Protein AF-A0A9E2UNF4-F1 (afdb_monomer)

Structure (mmCIF, N/CA/C/O backbone):
data_AF-A0A9E2UNF4-F1
#
_entry.id   AF-A0A9E2UNF4-F1
#
loop_
_atom_site.group_PDB
_atom_site.id
_atom_site.type_symbol
_atom_site.label_atom_id
_atom_site.label_alt_id
_atom_site.label_comp_id
_atom_site.label_asym_id
_atom_site.label_entity_id
_atom_site.label_seq_id
_atom_site.pdbx_PDB_ins_code
_atom_site.Cartn_x
_atom_site.Cartn_y
_atom_site.Cartn_z
_atom_site.occupancy
_atom_site.B_iso_or_equiv
_atom_site.auth_seq_id
_atom_site.auth_comp_id
_atom_site.auth_asym_id
_atom_site.auth_atom_id
_atom_site.pdbx_PDB_model_num
ATOM 1 N N . MET A 1 1 ? -47.864 -63.078 68.682 1.00 47.19 1 MET A N 1
ATOM 2 C CA . MET A 1 1 ? -47.536 -62.662 67.298 1.00 47.19 1 MET A CA 1
ATOM 3 C C . MET A 1 1 ? -48.864 -62.247 66.682 1.00 47.19 1 MET A C 1
ATOM 5 O O . MET A 1 1 ? -49.752 -63.077 66.631 1.00 47.19 1 MET A O 1
ATOM 9 N N . ILE A 1 2 ? -49.159 -60.970 66.465 1.00 37.84 2 ILE A N 1
ATOM 10 C CA . ILE A 1 2 ? -48.679 -60.148 65.348 1.00 37.84 2 ILE A CA 1
ATOM 11 C C . ILE A 1 2 ? -48.743 -58.672 65.785 1.00 37.84 2 ILE A C 1
ATOM 13 O O . ILE A 1 2 ? -49.781 -58.205 66.246 1.00 37.84 2 ILE A O 1
ATOM 17 N N . PHE A 1 3 ? -47.633 -57.944 65.640 1.00 46.62 3 PHE A N 1
ATOM 18 C CA . PHE A 1 3 ? -47.609 -56.483 65.706 1.00 46.62 3 PHE A CA 1
ATOM 19 C C . PHE A 1 3 ? -48.184 -55.939 64.396 1.00 46.62 3 PHE A C 1
ATOM 21 O O . PHE A 1 3 ? -47.561 -56.100 63.348 1.00 46.62 3 PHE A O 1
ATOM 28 N N . ASN A 1 4 ? -49.351 -55.295 64.439 1.00 50.28 4 ASN A N 1
ATOM 29 C CA . ASN A 1 4 ? -49.833 -54.521 63.300 1.00 50.28 4 ASN A CA 1
ATOM 30 C C . ASN A 1 4 ? -49.256 -53.102 63.403 1.00 50.28 4 ASN A C 1
ATOM 32 O O . ASN A 1 4 ? -49.635 -52.317 64.272 1.00 50.28 4 ASN A O 1
ATOM 36 N N . LYS A 1 5 ? -48.262 -52.814 62.562 1.00 55.56 5 LYS A N 1
ATOM 37 C CA . LYS A 1 5 ? -47.546 -51.539 62.493 1.00 55.56 5 LYS A CA 1
ATOM 38 C C . LYS A 1 5 ? -48.496 -50.490 61.904 1.00 55.56 5 LYS A C 1
ATOM 40 O O . LYS A 1 5 ? -48.809 -50.543 60.718 1.00 55.56 5 LYS A O 1
ATOM 45 N N . SER A 1 6 ? -48.987 -49.556 62.722 1.00 53.09 6 SER A N 1
ATOM 46 C CA . SER A 1 6 ? -49.831 -48.458 62.243 1.00 53.09 6 SER A CA 1
ATOM 47 C C . SER A 1 6 ? -49.037 -47.576 61.279 1.00 53.09 6 SER A C 1
ATOM 49 O O . SER A 1 6 ? -47.985 -47.047 61.641 1.00 53.09 6 SER A O 1
ATOM 51 N N . ASN A 1 7 ? -49.553 -47.414 60.063 1.00 57.78 7 ASN A N 1
ATOM 52 C CA . ASN A 1 7 ? -49.042 -46.495 59.053 1.00 57.78 7 ASN A CA 1
ATOM 53 C C . ASN A 1 7 ? -48.929 -45.074 59.623 1.00 57.78 7 ASN A C 1
ATOM 55 O O . ASN A 1 7 ? -49.941 -44.393 59.803 1.00 57.78 7 ASN A O 1
ATOM 59 N N . ALA A 1 8 ? -47.704 -44.612 59.872 1.00 59.00 8 ALA A N 1
ATOM 60 C CA . ALA A 1 8 ? -47.434 -43.195 60.055 1.00 59.00 8 ALA A CA 1
ATOM 61 C C . ALA A 1 8 ? -47.724 -42.504 58.716 1.00 59.00 8 ALA A C 1
ATOM 63 O O . ALA A 1 8 ? -46.952 -42.621 57.767 1.00 59.00 8 ALA A O 1
ATOM 64 N N . ARG A 1 9 ? -48.874 -41.832 58.607 1.00 60.09 9 ARG A N 1
ATOM 65 C CA . ARG A 1 9 ? -49.127 -40.902 57.505 1.00 60.09 9 ARG A CA 1
ATOM 66 C C . ARG A 1 9 ? -48.133 -39.753 57.658 1.00 60.09 9 ARG A C 1
ATOM 68 O O . ARG A 1 9 ? -48.348 -38.866 58.477 1.00 60.09 9 ARG A O 1
ATOM 75 N N . SER A 1 10 ? -47.041 -39.788 56.900 1.00 64.81 10 SER A N 1
ATOM 76 C CA . SER A 1 10 ? -46.089 -38.683 56.791 1.00 64.81 10 SER A CA 1
ATOM 77 C C . SER A 1 10 ? -46.717 -37.569 55.949 1.00 64.81 10 SER A C 1
ATOM 79 O O . SER A 1 10 ? -46.473 -37.458 54.749 1.00 64.81 10 SER A O 1
ATOM 81 N N . GLY A 1 11 ? -47.622 -36.805 56.557 1.00 69.69 11 GLY A N 1
ATOM 82 C CA . GLY A 1 11 ? -48.087 -35.539 56.002 1.00 69.69 11 GLY A CA 1
ATOM 83 C C . GLY A 1 11 ? -47.073 -34.444 56.315 1.00 69.69 11 GLY A C 1
ATOM 84 O O . GLY A 1 11 ? -46.541 -34.406 57.423 1.00 69.69 11 GLY A O 1
ATOM 85 N N . PHE A 1 12 ? -46.813 -33.563 55.350 1.00 72.44 12 PHE A N 1
ATOM 86 C CA . PHE A 1 12 ? -45.985 -32.381 55.573 1.00 72.44 12 PHE A CA 1
ATOM 87 C C . PHE A 1 12 ? -46.604 -31.496 56.655 1.00 72.44 12 PHE A C 1
ATOM 89 O O . PHE A 1 12 ? -47.805 -31.208 56.630 1.00 72.44 12 PHE A O 1
ATOM 96 N N . THR A 1 13 ? -45.785 -31.047 57.604 1.00 88.69 13 THR A N 1
ATOM 97 C CA . THR A 1 13 ? -46.236 -30.063 58.592 1.00 88.69 13 THR A CA 1
ATOM 98 C C . THR A 1 13 ? -46.337 -28.684 57.938 1.00 88.69 13 THR A C 1
ATOM 100 O O . THR A 1 13 ? -45.584 -28.361 57.020 1.00 88.69 13 THR A O 1
ATOM 103 N N . LEU A 1 14 ? -47.253 -27.836 58.420 1.00 86.19 14 LEU A N 1
ATOM 104 C CA . LEU A 1 14 ? -47.402 -26.460 57.924 1.00 86.19 14 LEU A CA 1
ATOM 105 C C . LEU A 1 14 ? -46.063 -25.696 57.961 1.00 86.19 14 LEU A C 1
ATOM 107 O O . LEU A 1 14 ? -45.733 -24.959 57.036 1.00 86.19 14 LEU A O 1
ATOM 111 N N . VAL A 1 15 ? -45.272 -25.919 59.013 1.00 88.38 15 VAL A N 1
ATOM 112 C CA . VAL A 1 15 ? -43.953 -25.302 59.198 1.00 88.38 15 VAL A CA 1
ATOM 113 C C . VAL A 1 15 ? -42.969 -25.751 58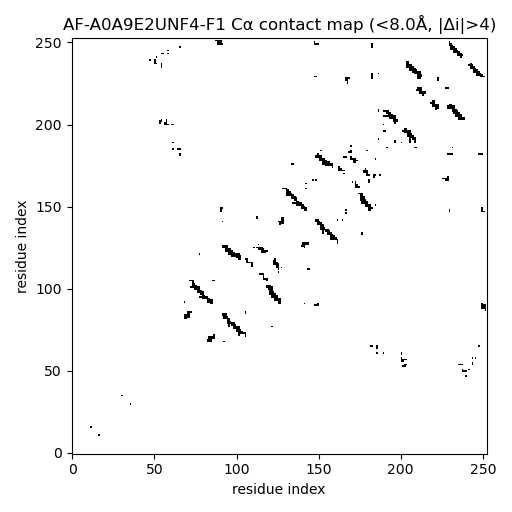.118 1.00 88.38 15 VAL A C 1
ATOM 115 O O . VAL A 1 15 ? -42.236 -24.928 57.583 1.00 88.38 15 VAL A O 1
ATOM 118 N N . GLU A 1 16 ? -42.976 -27.025 57.741 1.00 90.06 16 GLU A N 1
ATOM 119 C CA . GLU A 1 16 ? -42.080 -27.576 56.719 1.00 90.06 16 GLU A CA 1
ATOM 120 C C . GLU A 1 16 ? -42.390 -27.024 55.317 1.00 90.06 16 GLU A C 1
ATOM 122 O O . GLU A 1 16 ? -41.479 -26.686 54.559 1.00 90.06 16 GLU A O 1
ATOM 127 N N . ILE A 1 17 ? -43.673 -26.819 54.999 1.00 90.81 17 ILE A N 1
ATOM 128 C CA . ILE A 1 17 ? -44.097 -26.156 53.755 1.00 90.81 17 ILE A CA 1
ATOM 129 C C . ILE A 1 17 ? -43.644 -24.689 53.742 1.00 90.81 17 ILE A C 1
ATOM 131 O O . ILE A 1 17 ? -43.107 -24.213 52.745 1.00 90.81 17 ILE A O 1
ATOM 135 N N . ILE A 1 18 ? -43.805 -23.970 54.856 1.00 92.00 18 ILE A N 1
ATOM 136 C CA . ILE A 1 18 ? -43.368 -22.570 54.953 1.00 92.00 18 ILE A CA 1
ATOM 137 C C . ILE A 1 18 ? -41.843 -22.468 54.792 1.00 92.00 18 ILE A C 1
ATOM 139 O O . ILE A 1 18 ? -41.359 -21.643 54.019 1.00 92.00 18 ILE A O 1
ATOM 143 N N . VAL A 1 19 ? -41.079 -23.327 55.471 1.00 91.81 19 VAL A N 1
ATOM 144 C CA . VAL A 1 19 ? -39.607 -23.308 55.428 1.00 91.81 19 VAL A CA 1
ATOM 145 C C . VAL A 1 19 ? -39.076 -23.644 54.033 1.00 91.81 19 VAL A C 1
ATOM 147 O O . VAL A 1 19 ? -38.162 -22.974 53.554 1.00 91.81 19 VAL A O 1
ATOM 150 N N . THR A 1 20 ? -39.658 -24.633 53.350 1.00 93.50 20 THR A N 1
ATOM 151 C CA . THR A 1 20 ? -39.233 -25.012 51.991 1.00 93.50 20 THR A CA 1
ATOM 152 C C . THR A 1 20 ? -39.519 -23.913 50.971 1.00 93.50 20 THR A C 1
ATOM 154 O O . THR A 1 20 ? -38.639 -23.586 50.176 1.00 93.50 20 THR A O 1
ATOM 157 N N . VAL A 1 21 ? -40.689 -23.270 51.030 1.00 93.62 21 VAL A N 1
ATOM 158 C CA . VAL A 1 21 ? -41.027 -22.150 50.134 1.00 93.62 21 VAL A CA 1
ATOM 159 C C . VAL A 1 21 ? -40.104 -20.953 50.366 1.00 93.62 21 VAL A C 1
ATOM 161 O O . VAL A 1 21 ? -39.609 -20.368 49.403 1.00 93.62 21 VAL A O 1
ATOM 164 N N . VAL A 1 22 ? -39.820 -20.610 51.625 1.00 95.62 22 VAL A N 1
ATOM 165 C CA . VAL A 1 22 ? -38.912 -19.501 51.955 1.00 95.62 22 VAL A CA 1
ATOM 166 C C . VAL A 1 22 ? -37.487 -19.800 51.492 1.00 95.62 22 VAL A C 1
ATOM 168 O O . VAL A 1 22 ? -36.854 -18.936 50.886 1.00 95.62 22 VAL A O 1
ATOM 171 N N . MET A 1 23 ? -36.991 -21.024 51.700 1.00 93.38 23 MET A N 1
ATOM 172 C CA . MET A 1 23 ? -35.680 -21.418 51.181 1.00 93.38 23 MET A CA 1
ATOM 173 C C . MET A 1 23 ? -35.621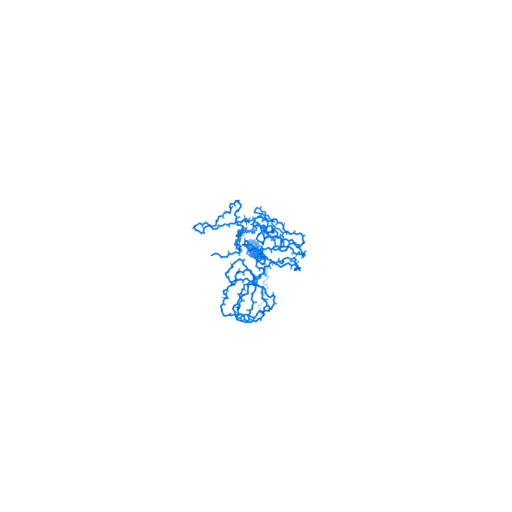 -21.335 49.658 1.00 93.38 23 MET A C 1
ATOM 175 O O . MET A 1 23 ? -34.676 -20.756 49.131 1.00 93.38 23 MET A O 1
ATOM 179 N N . VAL A 1 24 ? -36.627 -21.848 48.944 1.00 94.75 24 VAL A N 1
ATOM 180 C CA . VAL A 1 24 ? -36.675 -21.777 47.476 1.00 94.75 2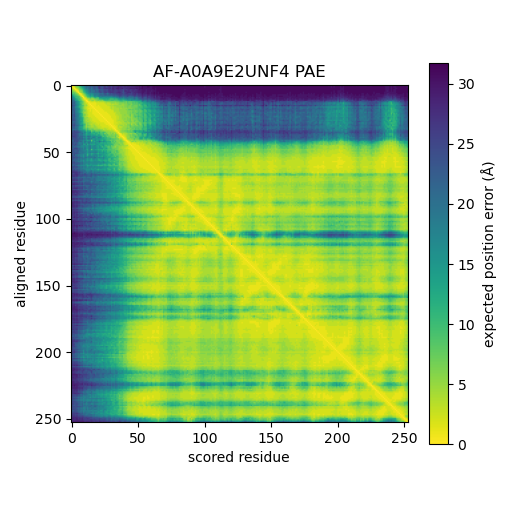4 VAL A CA 1
ATOM 181 C C . VAL A 1 24 ? -36.732 -20.327 46.995 1.00 94.75 24 VAL A C 1
ATOM 183 O O . VAL A 1 24 ? -36.056 -19.992 46.024 1.00 94.75 24 VAL A O 1
ATOM 186 N N . ALA A 1 25 ? -37.467 -19.448 47.679 1.00 94.88 25 ALA A N 1
ATOM 187 C CA . ALA A 1 25 ? -37.533 -18.030 47.335 1.00 94.88 25 ALA A CA 1
ATOM 188 C C . ALA A 1 25 ? -36.168 -17.338 47.489 1.00 94.88 25 ALA A C 1
ATOM 190 O O . ALA A 1 25 ? -35.728 -16.645 46.574 1.00 94.88 25 ALA A O 1
ATOM 191 N N . ILE A 1 26 ? -35.467 -17.574 48.603 1.00 92.69 26 ILE A N 1
ATOM 192 C CA . ILE A 1 26 ? -34.124 -17.023 48.852 1.00 92.69 26 ILE A CA 1
ATOM 193 C C . ILE A 1 26 ? -33.105 -17.594 47.858 1.00 92.69 26 ILE A C 1
ATOM 195 O O . ILE A 1 26 ? -32.262 -16.873 47.328 1.00 92.69 26 ILE A O 1
ATOM 199 N N . PHE A 1 27 ? -33.188 -18.892 47.569 1.00 90.44 27 PHE A N 1
ATOM 200 C CA . PHE A 1 27 ? -32.287 -19.537 46.621 1.00 90.44 27 PHE A CA 1
ATOM 201 C C . PHE A 1 27 ? -32.520 -19.033 45.193 1.00 90.44 27 PHE A C 1
ATOM 203 O O . PHE A 1 27 ? -31.566 -18.797 44.459 1.00 90.44 27 PHE A O 1
ATOM 210 N N . SER A 1 28 ? -33.778 -18.797 44.811 1.00 88.62 28 SER A N 1
ATOM 211 C CA . SER A 1 28 ? -34.140 -18.253 43.498 1.00 88.62 28 SER A CA 1
ATOM 212 C C . SER A 1 28 ? -33.664 -16.812 43.324 1.00 88.62 28 SER A C 1
ATOM 214 O O . SER A 1 28 ? -33.171 -16.460 42.255 1.00 88.62 28 SER A O 1
ATOM 216 N N . THR A 1 29 ? -33.752 -15.973 44.362 1.00 89.06 29 THR A N 1
ATOM 217 C CA . THR A 1 29 ? -33.243 -14.593 44.296 1.00 89.06 29 THR A CA 1
ATOM 218 C C . THR A 1 29 ? -31.717 -14.550 44.245 1.00 89.06 29 THR A C 1
ATOM 220 O O . THR A 1 29 ? -31.161 -13.805 43.436 1.00 89.06 29 THR A O 1
ATOM 223 N N . LEU A 1 30 ? -31.024 -15.388 45.021 1.00 86.19 30 LEU A N 1
ATOM 224 C CA . LEU A 1 30 ? -29.567 -15.551 44.925 1.00 86.19 30 LEU A CA 1
ATOM 225 C C . LEU A 1 30 ? -29.142 -16.069 43.549 1.00 86.19 30 LEU A C 1
ATOM 227 O O . LEU A 1 30 ? -28.188 -15.562 42.964 1.00 86.19 30 LEU A O 1
ATOM 231 N N . MET A 1 31 ? -29.872 -17.039 42.998 1.00 82.50 31 MET A N 1
ATOM 232 C CA . MET A 1 31 ? -29.590 -17.570 41.671 1.00 82.50 31 MET A CA 1
ATOM 233 C C . MET A 1 31 ? -29.770 -16.486 40.596 1.00 82.50 31 MET A C 1
ATOM 235 O O . MET A 1 31 ? -28.875 -16.259 39.788 1.00 82.50 31 MET A O 1
ATOM 239 N N . LEU A 1 32 ? -30.885 -15.757 40.600 1.00 80.06 32 LEU A N 1
ATOM 240 C CA . LEU A 1 32 ? -31.121 -14.701 39.613 1.00 80.06 32 LEU A CA 1
ATOM 241 C C . LEU A 1 32 ? -30.092 -13.570 39.712 1.00 80.06 32 LEU A C 1
ATOM 243 O O . LEU A 1 32 ? -29.622 -13.093 38.686 1.00 80.06 32 LEU A O 1
ATOM 247 N N . THR A 1 33 ? -29.697 -13.172 40.920 1.00 79.50 33 THR A N 1
ATOM 248 C CA . THR A 1 33 ? -28.722 -12.085 41.110 1.00 79.50 33 THR A CA 1
ATOM 249 C C . THR A 1 33 ? -27.300 -12.485 40.715 1.00 79.50 33 THR A C 1
ATOM 251 O O . THR A 1 33 ? -26.614 -11.708 40.058 1.00 79.50 33 THR A O 1
ATOM 254 N N . LEU A 1 34 ? -26.860 -13.703 41.047 1.00 72.94 34 LEU A N 1
ATOM 255 C CA . LEU A 1 34 ? -25.503 -14.166 40.739 1.00 72.94 34 LEU A CA 1
ATOM 256 C C . LEU A 1 34 ? -25.345 -14.606 39.276 1.00 72.94 34 LEU A C 1
ATOM 258 O O . LEU A 1 34 ? -24.367 -14.240 38.624 1.00 72.94 34 LEU A O 1
ATOM 262 N N . PHE A 1 35 ? -2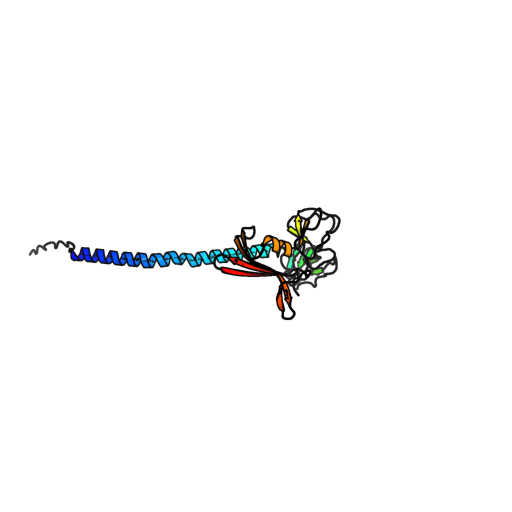6.300 -15.366 38.731 1.00 70.62 35 PHE A N 1
ATOM 263 C CA . PHE A 1 35 ? -26.182 -15.899 37.370 1.00 70.62 35 PHE A CA 1
ATOM 264 C C . PHE A 1 35 ? -26.508 -14.864 36.287 1.00 70.62 35 PHE A C 1
ATOM 266 O O . PHE A 1 35 ? -25.941 -14.950 35.198 1.00 70.62 35 PHE A O 1
ATOM 273 N N . SER A 1 36 ? -27.352 -13.865 36.572 1.00 70.56 36 SER A N 1
ATOM 274 C CA . SER A 1 36 ? -27.623 -12.773 35.625 1.00 70.56 36 SER A CA 1
ATOM 275 C C . SER A 1 36 ? -26.351 -11.986 35.307 1.00 70.56 36 SER A C 1
ATOM 277 O O . SER A 1 36 ? -26.016 -11.779 34.143 1.00 70.56 36 SER A O 1
ATOM 279 N N . ASP A 1 37 ? -25.591 -11.608 36.333 1.00 67.56 37 ASP A N 1
ATOM 280 C CA . ASP A 1 37 ? -24.387 -10.798 36.163 1.00 67.56 37 ASP A CA 1
ATOM 281 C C . ASP A 1 37 ? -23.257 -11.563 35.471 1.00 67.56 37 ASP A C 1
ATOM 283 O O . ASP A 1 37 ? -22.635 -11.036 34.549 1.00 67.56 37 ASP A O 1
ATOM 287 N N . SER A 1 38 ? -22.998 -12.813 35.869 1.00 65.00 38 SER A N 1
ATOM 288 C CA . SER A 1 38 ? -21.935 -13.621 35.261 1.00 65.00 38 SER A CA 1
ATOM 289 C C . SER A 1 38 ? -22.232 -13.983 33.806 1.00 65.00 38 SER A C 1
ATOM 291 O O . SER A 1 38 ? -21.325 -13.941 32.977 1.00 65.00 38 SER A O 1
ATOM 293 N N . PHE A 1 39 ? -23.486 -14.298 33.468 1.00 65.56 39 PHE A N 1
ATOM 294 C CA . PHE A 1 39 ? -23.847 -14.656 32.097 1.00 65.56 39 PHE A CA 1
ATOM 295 C C . PHE A 1 39 ? -23.838 -13.430 31.175 1.00 65.56 39 PHE A C 1
ATOM 297 O O . PHE A 1 39 ? -23.274 -13.496 30.084 1.00 65.56 39 PHE A O 1
ATOM 304 N N . ILE A 1 40 ? -24.362 -12.282 31.625 1.00 66.19 40 ILE A N 1
ATOM 305 C CA . ILE A 1 40 ? -24.378 -11.048 30.823 1.00 66.19 40 ILE A CA 1
ATOM 306 C C . ILE A 1 40 ? -22.954 -10.507 30.607 1.00 66.19 40 ILE A C 1
ATOM 308 O O . ILE A 1 40 ? -22.570 -10.243 29.462 1.00 66.19 40 ILE A O 1
ATOM 312 N N . LYS A 1 41 ? -22.134 -10.438 31.667 1.00 71.44 41 LYS A N 1
ATOM 313 C CA . LYS A 1 41 ? -20.751 -9.925 31.601 1.00 71.44 41 LYS A CA 1
ATOM 314 C C . LYS A 1 41 ? -19.791 -10.855 30.852 1.00 71.44 41 LYS A C 1
ATOM 316 O O . LYS A 1 41 ? -18.778 -10.395 30.337 1.00 71.44 41 LYS A O 1
ATOM 321 N N . SER A 1 42 ? -20.103 -12.152 30.729 1.00 71.94 42 SER A N 1
ATOM 322 C CA . SER A 1 42 ? -19.272 -13.102 29.963 1.00 71.94 42 SER A CA 1
ATOM 323 C C . SER A 1 42 ? -19.177 -12.765 28.470 1.00 71.94 42 SER A C 1
ATOM 325 O O . SER A 1 42 ? -18.200 -13.122 27.811 1.00 71.94 42 SER A O 1
ATOM 327 N N . SER A 1 43 ? -20.166 -12.039 27.938 1.00 77.75 43 SER A N 1
ATOM 328 C CA . SER A 1 43 ? -20.184 -11.630 26.534 1.00 77.75 43 SER A CA 1
ATOM 329 C C . SER A 1 43 ? -19.337 -10.386 26.247 1.00 77.75 43 SER A C 1
ATOM 331 O O . SER A 1 43 ? -18.968 -10.164 25.094 1.00 77.75 43 SER A O 1
ATOM 333 N N . ASP A 1 44 ? -18.986 -9.592 27.263 1.00 84.44 44 ASP A N 1
ATOM 334 C CA . ASP A 1 44 ? -18.264 -8.329 27.074 1.00 84.44 44 ASP A CA 1
ATOM 335 C C . ASP A 1 44 ? -16.817 -8.541 26.590 1.00 84.44 44 ASP A C 1
ATOM 337 O O . ASP A 1 44 ? -16.433 -7.909 25.602 1.00 84.44 44 ASP A O 1
ATOM 341 N N . PRO A 1 45 ? -16.027 -9.485 27.152 1.00 83.12 45 PRO A N 1
ATOM 342 C CA . PRO A 1 45 ? -14.715 -9.824 26.601 1.00 83.12 45 PRO A CA 1
ATOM 343 C C . PRO A 1 45 ? -14.782 -10.305 25.147 1.00 83.12 45 PRO A C 1
ATOM 345 O O . PRO A 1 45 ? -13.927 -9.947 24.338 1.00 83.12 45 PRO A O 1
ATOM 348 N N . ALA A 1 46 ? -15.811 -11.081 24.792 1.00 86.00 46 ALA A N 1
ATOM 349 C CA . ALA A 1 46 ? -15.992 -11.571 23.429 1.00 86.00 46 ALA A CA 1
ATOM 350 C C . ALA A 1 46 ? -16.319 -10.428 22.454 1.00 86.00 46 ALA A C 1
ATOM 352 O O . ALA A 1 46 ? -15.703 -10.330 21.393 1.00 86.00 46 ALA A O 1
ATOM 353 N N . LYS A 1 47 ? -17.233 -9.521 22.824 1.00 86.50 47 LYS A N 1
ATOM 354 C CA . LYS A 1 47 ? -17.551 -8.322 22.028 1.00 86.50 47 LYS A CA 1
ATOM 355 C C . LYS A 1 47 ? -16.327 -7.437 21.832 1.00 86.50 47 LYS A C 1
ATOM 357 O O . LYS A 1 47 ? -16.067 -7.001 20.713 1.00 86.50 47 LYS A O 1
ATOM 362 N N . ARG A 1 48 ? -15.551 -7.213 22.894 1.00 87.56 48 ARG A N 1
ATOM 363 C CA . ARG A 1 48 ? -14.318 -6.429 22.824 1.00 87.56 48 ARG A CA 1
ATOM 364 C C . ARG A 1 48 ? -13.300 -7.061 21.878 1.00 87.56 48 ARG A C 1
ATOM 366 O O . ARG A 1 48 ? -12.734 -6.369 21.039 1.00 87.56 48 ARG A O 1
ATOM 373 N N . LEU A 1 49 ? -13.113 -8.377 21.955 1.00 90.31 49 LEU A N 1
ATOM 374 C CA . LEU A 1 49 ? -12.216 -9.094 21.050 1.00 90.31 49 LEU A CA 1
ATOM 375 C C . LEU A 1 49 ? -12.661 -8.974 19.586 1.00 90.31 49 LEU A C 1
ATOM 377 O O . LEU A 1 49 ? -11.826 -8.735 18.715 1.00 90.31 49 LEU A O 1
ATOM 381 N N . LEU A 1 50 ? -13.966 -9.068 19.312 1.00 90.38 50 LEU A N 1
ATOM 382 C CA . LEU A 1 50 ? -14.509 -8.838 17.969 1.00 90.38 50 LEU A CA 1
ATOM 383 C C . LEU A 1 50 ? -14.204 -7.417 17.476 1.00 90.38 50 LEU A C 1
ATOM 385 O O . LEU A 1 50 ? -13.682 -7.254 16.377 1.00 90.38 50 LEU A O 1
ATOM 389 N N . LYS A 1 51 ? -14.437 -6.396 18.310 1.00 90.19 51 LYS A N 1
ATOM 390 C CA . LYS A 1 51 ? -14.128 -4.992 17.989 1.00 90.19 51 LYS A CA 1
ATOM 391 C C . LYS A 1 51 ? -12.634 -4.753 17.744 1.00 90.19 51 LYS A C 1
ATOM 393 O O . LYS A 1 51 ? -12.273 -3.960 16.873 1.00 90.19 51 LYS A O 1
ATOM 398 N N . SER A 1 52 ? -11.766 -5.439 18.482 1.00 93.38 52 SER A N 1
ATOM 399 C CA . SER A 1 52 ? -10.312 -5.373 18.302 1.00 93.38 52 SER A CA 1
ATOM 400 C C . SER A 1 52 ? -9.859 -6.051 17.004 1.00 93.38 52 SER A C 1
ATOM 402 O O . SER A 1 52 ? -9.017 -5.535 16.262 1.00 93.38 52 SER A O 1
ATOM 404 N N . SER A 1 53 ? -10.472 -7.194 16.684 1.00 94.12 53 SER A N 1
ATOM 405 C CA . SER A 1 53 ? -10.251 -7.914 15.430 1.00 94.12 53 SER A CA 1
ATOM 406 C C . SER A 1 53 ? -10.713 -7.098 14.222 1.00 94.12 53 SER A C 1
ATOM 408 O O . SER A 1 53 ? -9.972 -6.996 13.244 1.00 94.12 53 SER A O 1
ATOM 410 N N . ASP A 1 54 ? -11.875 -6.445 14.305 1.00 94.44 54 ASP A N 1
ATOM 411 C CA . ASP A 1 54 ? -12.375 -5.549 13.261 1.00 94.44 54 ASP A CA 1
ATOM 412 C C . ASP A 1 54 ? -11.413 -4.380 13.015 1.00 94.44 54 ASP A C 1
ATOM 414 O O . ASP A 1 54 ? -11.082 -4.094 11.863 1.00 94.44 54 ASP A O 1
ATOM 418 N N . LEU A 1 55 ? -10.909 -3.745 14.080 1.00 96.00 55 LEU A N 1
ATOM 419 C CA . LEU A 1 55 ? -9.941 -2.651 13.970 1.00 96.00 55 LEU A CA 1
ATOM 420 C C . LEU A 1 55 ? -8.623 -3.116 13.332 1.00 96.00 55 LEU A C 1
ATOM 422 O O . LEU A 1 55 ? -8.062 -2.435 12.471 1.00 96.00 55 LEU A O 1
ATOM 426 N N . SER A 1 56 ? -8.157 -4.304 13.713 1.00 96.31 56 SER A N 1
ATOM 427 C CA . SER A 1 56 ? -6.968 -4.928 13.131 1.00 96.31 56 SER A CA 1
ATOM 428 C C . SER A 1 56 ? -7.170 -5.262 11.653 1.00 96.31 56 SER A C 1
ATOM 430 O O . SER A 1 56 ? -6.281 -5.011 10.841 1.00 96.31 56 SER A O 1
ATOM 432 N N . ARG A 1 57 ? -8.358 -5.742 11.266 1.00 96.62 57 ARG A N 1
ATOM 433 C CA . ARG A 1 57 ? -8.720 -5.972 9.862 1.00 96.62 57 ARG A CA 1
ATOM 434 C C . ARG A 1 57 ? -8.722 -4.671 9.060 1.00 96.62 57 ARG A C 1
ATOM 436 O O . ARG A 1 57 ? -8.215 -4.664 7.944 1.00 96.62 57 ARG A O 1
ATOM 443 N N . VAL A 1 58 ? -9.237 -3.573 9.619 1.00 97.19 58 VAL A N 1
ATOM 444 C CA . VAL A 1 58 ? -9.189 -2.251 8.968 1.00 97.19 58 VAL A CA 1
ATOM 445 C C . VAL A 1 58 ? -7.743 -1.843 8.690 1.00 97.19 58 VAL A C 1
ATOM 447 O O . VAL A 1 58 ? -7.409 -1.518 7.551 1.00 97.19 58 VAL A O 1
ATOM 450 N N . MET A 1 59 ? -6.865 -1.901 9.698 1.00 96.62 59 MET A N 1
ATOM 451 C CA . MET A 1 59 ? -5.457 -1.532 9.514 1.00 96.62 59 MET A CA 1
ATOM 452 C C . MET A 1 59 ? -4.744 -2.462 8.520 1.00 96.62 59 MET A C 1
ATOM 454 O O . MET A 1 59 ? -3.934 -2.001 7.713 1.00 96.62 59 MET A O 1
ATOM 458 N N . ALA A 1 60 ? -5.078 -3.755 8.524 1.00 95.56 60 ALA A N 1
ATOM 459 C CA . ALA A 1 60 ? -4.566 -4.710 7.548 1.00 95.56 60 ALA A CA 1
ATOM 460 C C . ALA A 1 60 ? -5.007 -4.350 6.122 1.00 95.56 60 ALA A C 1
ATOM 462 O O . ALA A 1 60 ? -4.168 -4.305 5.230 1.00 95.56 60 ALA A O 1
ATOM 463 N N . ASN A 1 61 ? -6.280 -4.012 5.910 1.00 95.81 61 ASN A N 1
ATOM 464 C CA . ASN A 1 61 ? -6.790 -3.605 4.600 1.00 95.81 61 ASN A CA 1
ATOM 465 C C . ASN A 1 61 ? -6.116 -2.317 4.092 1.00 95.81 61 ASN A C 1
ATOM 467 O O . ASN A 1 61 ? -5.748 -2.246 2.921 1.00 95.81 61 ASN A O 1
ATOM 471 N N . ILE A 1 62 ? -5.894 -1.330 4.971 1.00 96.25 62 ILE A N 1
ATOM 472 C CA . ILE A 1 62 ? -5.126 -0.115 4.639 1.00 96.25 62 ILE A CA 1
ATOM 473 C C . ILE A 1 62 ? -3.690 -0.487 4.240 1.00 96.25 62 ILE A C 1
ATOM 475 O O . ILE A 1 62 ? -3.168 0.000 3.239 1.00 96.25 62 ILE A O 1
ATOM 479 N N . THR A 1 63 ? -3.055 -1.382 4.998 1.00 94.38 63 THR A N 1
ATOM 480 C CA . THR A 1 63 ? -1.678 -1.825 4.738 1.00 94.38 63 THR A CA 1
ATOM 481 C C . THR A 1 63 ? -1.557 -2.611 3.434 1.00 94.38 63 THR A C 1
ATOM 483 O O . THR A 1 63 ? -0.564 -2.458 2.729 1.00 94.38 63 THR A O 1
ATOM 486 N N . VAL A 1 64 ? -2.554 -3.426 3.084 1.00 92.50 64 VAL A N 1
ATOM 487 C CA . VAL A 1 64 ? -2.619 -4.146 1.801 1.00 92.50 64 VAL A CA 1
ATOM 488 C C . VAL A 1 64 ? -2.710 -3.169 0.632 1.00 92.50 64 VAL A C 1
ATOM 490 O O . VAL A 1 64 ? -2.056 -3.365 -0.389 1.00 92.50 64 VAL A O 1
ATOM 493 N N . ASP A 1 65 ? -3.486 -2.097 0.781 1.00 92.50 65 ASP A N 1
ATOM 494 C CA . ASP A 1 65 ? -3.644 -1.097 -0.272 1.00 92.50 65 ASP A CA 1
ATOM 495 C C . ASP A 1 65 ? -2.371 -0.256 -0.500 1.00 92.50 65 ASP A C 1
ATOM 497 O O . ASP A 1 65 ? -2.109 0.200 -1.617 1.00 92.50 65 ASP A O 1
ATOM 501 N N . TYR A 1 66 ? -1.557 -0.111 0.549 1.00 92.31 66 TYR A N 1
ATOM 502 C CA . TYR A 1 66 ? -0.215 0.465 0.509 1.00 92.31 66 TYR A CA 1
ATOM 503 C C . TYR A 1 66 ? 0.832 -0.495 -0.091 1.00 92.31 66 TYR A C 1
ATOM 505 O O . TYR A 1 66 ? 1.525 -0.140 -1.044 1.00 92.31 66 TYR A O 1
ATOM 513 N N . ASN A 1 67 ? 0.931 -1.722 0.428 1.00 87.94 67 ASN A N 1
ATOM 514 C CA . ASN A 1 67 ? 1.910 -2.732 0.017 1.00 87.94 67 ASN A CA 1
ATOM 515 C C . ASN A 1 67 ? 1.354 -3.624 -1.098 1.00 87.94 67 ASN A C 1
ATOM 517 O O . ASN A 1 67 ? 1.117 -4.817 -0.906 1.00 87.94 67 ASN A O 1
ATOM 521 N N . GLN A 1 68 ? 1.164 -3.059 -2.289 1.00 83.81 68 GLN A N 1
ATOM 522 C CA . GLN A 1 68 ? 0.614 -3.819 -3.416 1.00 83.81 68 GLN A CA 1
ATOM 523 C C . GLN A 1 68 ? 1.533 -4.930 -3.944 1.00 83.81 68 GLN A C 1
ATOM 525 O O . GLN A 1 68 ? 1.088 -5.801 -4.698 1.00 83.81 68 GLN A O 1
ATOM 530 N N . HIS A 1 69 ? 2.826 -4.879 -3.624 1.00 90.50 69 HIS A N 1
ATOM 531 C CA . HIS A 1 69 ? 3.823 -5.832 -4.103 1.00 90.50 69 HIS A CA 1
ATOM 532 C C . HIS A 1 69 ? 4.538 -6.483 -2.914 1.00 90.50 69 HIS A C 1
ATOM 534 O O . HIS A 1 69 ? 4.810 -5.810 -1.919 1.00 90.50 69 HIS A O 1
ATOM 540 N N . PRO A 1 70 ? 4.834 -7.792 -2.976 1.00 93.06 70 PRO A N 1
ATOM 541 C CA . PRO A 1 70 ? 5.597 -8.462 -1.932 1.00 93.06 70 PRO A CA 1
ATOM 542 C C . PRO A 1 70 ? 7.033 -7.929 -1.871 1.00 93.06 70 PRO A C 1
ATOM 544 O O . PRO A 1 70 ? 7.602 -7.548 -2.892 1.00 93.06 70 PRO A O 1
ATOM 547 N N . LYS A 1 71 ? 7.649 -7.957 -0.686 1.00 93.19 71 LYS A N 1
ATOM 548 C CA . LYS A 1 71 ? 9.091 -7.702 -0.565 1.00 93.19 71 LYS A CA 1
ATOM 549 C C . LYS A 1 71 ? 9.905 -8.818 -1.243 1.00 93.19 71 LYS A C 1
ATOM 551 O O . LYS A 1 71 ? 9.442 -9.965 -1.300 1.00 93.19 71 LYS A O 1
ATOM 556 N N . TRP A 1 72 ? 11.094 -8.484 -1.743 1.00 96.06 72 TRP A N 1
ATOM 557 C CA . TRP A 1 72 ? 12.075 -9.431 -2.269 1.00 96.06 72 TRP A CA 1
ATOM 558 C C . TRP A 1 72 ? 12.392 -10.501 -1.219 1.00 96.06 72 TRP A C 1
ATOM 560 O O . TRP A 1 72 ? 12.371 -10.248 -0.012 1.00 96.06 72 TRP A O 1
ATOM 570 N N . LYS A 1 73 ? 12.646 -11.724 -1.683 1.00 96.00 73 LYS A N 1
ATOM 571 C CA . LYS A 1 73 ? 12.993 -12.870 -0.847 1.00 96.00 73 LYS A CA 1
ATOM 572 C C . LYS A 1 73 ? 14.137 -13.642 -1.486 1.00 96.00 73 LYS A C 1
ATOM 574 O O . LYS A 1 73 ? 14.127 -13.895 -2.691 1.00 96.00 73 LYS A O 1
ATOM 579 N N . ALA A 1 74 ? 15.073 -14.071 -0.648 1.00 96.19 74 ALA A N 1
ATOM 580 C CA . ALA A 1 74 ? 16.188 -14.910 -1.055 1.00 96.19 74 ALA A CA 1
ATOM 581 C C . ALA A 1 74 ? 15.719 -16.289 -1.531 1.00 96.19 74 ALA A C 1
ATOM 583 O O . ALA A 1 74 ? 14.695 -16.801 -1.064 1.00 96.19 74 ALA A O 1
ATOM 584 N N . LEU A 1 75 ? 16.493 -16.902 -2.431 1.00 95.69 75 LEU A N 1
ATOM 585 C CA . LEU A 1 75 ? 16.303 -18.274 -2.916 1.00 95.69 75 LEU A CA 1
ATOM 586 C C . LEU A 1 75 ? 14.869 -18.576 -3.382 1.00 95.69 75 LEU A C 1
ATOM 588 O O . LEU A 1 75 ? 14.380 -19.699 -3.221 1.00 95.69 75 LEU A O 1
ATOM 592 N N . THR A 1 76 ? 14.196 -17.579 -3.948 1.00 96.31 76 THR A N 1
ATOM 593 C CA . THR A 1 76 ? 12.795 -17.640 -4.363 1.00 96.31 76 THR A CA 1
ATOM 594 C C . THR A 1 76 ? 12.711 -17.634 -5.884 1.00 96.31 76 THR A C 1
ATOM 596 O O . THR A 1 76 ? 13.409 -16.870 -6.548 1.00 96.31 76 THR A O 1
ATOM 599 N N . ASP A 1 77 ? 11.862 -18.495 -6.443 1.00 96.56 77 ASP A N 1
ATOM 600 C CA . ASP A 1 77 ? 11.612 -18.522 -7.882 1.00 96.56 77 ASP A CA 1
ATOM 601 C C . ASP A 1 77 ? 10.667 -17.382 -8.279 1.00 96.56 77 ASP A C 1
ATOM 603 O O . ASP A 1 77 ? 9.548 -17.272 -7.772 1.00 96.56 77 ASP A O 1
ATOM 607 N N . TYR A 1 78 ? 11.119 -16.549 -9.211 1.00 97.06 78 TYR A N 1
ATOM 608 C CA . TYR A 1 78 ? 10.366 -15.437 -9.772 1.00 97.06 78 TYR A CA 1
ATOM 609 C C . TYR A 1 78 ? 10.104 -15.662 -11.257 1.00 97.06 78 TYR A C 1
ATOM 611 O O . TYR A 1 78 ? 11.001 -16.010 -12.024 1.00 97.06 78 TYR A O 1
ATOM 619 N N . ALA A 1 79 ? 8.872 -15.403 -11.684 1.00 97.19 79 ALA A N 1
ATOM 620 C CA . ALA A 1 79 ? 8.489 -15.405 -13.090 1.00 97.19 79 ALA A CA 1
ATOM 621 C C . ALA A 1 79 ? 8.568 -13.994 -13.688 1.00 97.19 79 ALA A C 1
ATOM 623 O O . ALA A 1 79 ? 8.378 -12.996 -12.986 1.00 97.19 79 ALA A O 1
ATOM 624 N N . THR A 1 80 ? 8.783 -13.903 -15.003 1.00 96.38 80 THR A N 1
ATOM 625 C CA . THR A 1 80 ? 8.689 -12.632 -15.735 1.00 96.38 80 THR A CA 1
ATOM 626 C C . THR A 1 80 ? 7.348 -11.947 -15.447 1.00 96.38 80 THR A C 1
ATOM 628 O O . THR A 1 80 ? 6.290 -12.575 -15.460 1.00 96.38 80 THR A O 1
ATOM 631 N N . GLY A 1 81 ? 7.395 -10.648 -15.158 1.00 93.25 81 GLY A N 1
ATOM 632 C CA . GLY A 1 81 ? 6.249 -9.832 -14.763 1.00 93.25 81 GLY A CA 1
ATOM 633 C C . GLY A 1 81 ? 5.957 -9.819 -13.260 1.00 93.25 81 GLY A C 1
ATOM 634 O O . GLY A 1 81 ? 5.138 -9.009 -12.825 1.00 93.25 81 GLY A O 1
ATOM 635 N N . ASN A 1 82 ? 6.615 -10.657 -12.446 1.00 95.62 82 ASN A N 1
ATOM 636 C CA . ASN A 1 82 ? 6.536 -10.531 -10.988 1.00 95.62 82 ASN A CA 1
ATOM 637 C C . ASN A 1 82 ? 7.044 -9.158 -10.550 1.00 95.62 82 ASN A C 1
ATOM 639 O O . ASN A 1 82 ? 8.065 -8.682 -11.042 1.00 95.62 82 ASN A O 1
ATOM 643 N N . LYS A 1 83 ? 6.314 -8.533 -9.626 1.00 94.62 83 LYS A N 1
ATOM 644 C CA . LYS A 1 83 ? 6.642 -7.223 -9.068 1.00 94.62 83 LYS A CA 1
ATOM 645 C C . LYS A 1 83 ? 7.028 -7.389 -7.609 1.00 94.62 83 LYS A C 1
ATOM 647 O O . LYS A 1 83 ? 6.352 -8.125 -6.891 1.00 94.62 83 LYS A O 1
ATOM 652 N N . ILE A 1 84 ? 8.074 -6.700 -7.182 1.00 94.81 84 ILE A N 1
ATOM 653 C CA . ILE A 1 84 ? 8.571 -6.747 -5.808 1.00 94.81 84 ILE A CA 1
ATOM 654 C C . ILE A 1 84 ? 8.911 -5.355 -5.288 1.00 94.81 84 ILE A C 1
ATOM 656 O O . ILE A 1 84 ? 9.175 -4.432 -6.060 1.00 94.81 84 ILE A O 1
ATOM 660 N N . LEU A 1 85 ? 8.960 -5.240 -3.969 1.00 91.94 85 LEU A N 1
ATOM 661 C CA . LEU A 1 85 ? 9.617 -4.144 -3.264 1.00 91.94 85 LEU A CA 1
ATOM 662 C C . LEU A 1 85 ? 10.955 -4.640 -2.705 1.00 91.94 85 LEU A C 1
ATOM 664 O O . LEU A 1 85 ? 11.042 -5.810 -2.330 1.00 91.94 85 LEU A O 1
ATOM 668 N N . PRO A 1 86 ? 11.977 -3.787 -2.604 1.00 91.88 86 PRO A N 1
ATOM 669 C CA . PRO A 1 86 ? 13.168 -4.098 -1.824 1.00 91.88 86 PRO A CA 1
ATOM 670 C C . PRO A 1 86 ? 12.869 -4.485 -0.371 1.00 91.88 86 PRO A C 1
ATOM 672 O O . PRO A 1 86 ? 11.791 -4.177 0.158 1.00 91.88 86 PRO A O 1
ATOM 675 N N . VAL A 1 87 ? 13.824 -5.136 0.298 1.00 90.19 87 VAL A N 1
ATOM 676 C CA . VAL A 1 87 ? 13.726 -5.376 1.747 1.00 90.19 87 VAL A CA 1
ATOM 677 C C . VAL A 1 87 ? 13.747 -4.040 2.485 1.00 90.19 87 VAL A C 1
ATOM 679 O O . VAL A 1 87 ? 12.831 -3.790 3.277 1.00 90.19 87 VAL A O 1
ATOM 682 N N . GLU A 1 88 ? 14.718 -3.185 2.158 1.00 86.69 88 GLU A N 1
ATOM 683 C CA . GLU A 1 88 ? 14.806 -1.787 2.592 1.00 86.69 88 GLU A CA 1
ATOM 684 C C . GLU A 1 88 ? 14.276 -0.870 1.493 1.00 86.69 88 GLU A C 1
ATOM 686 O O . GLU A 1 88 ? 14.819 -0.813 0.388 1.00 86.69 88 GLU A O 1
ATOM 691 N N . MET A 1 89 ? 13.172 -0.176 1.768 1.00 83.62 89 MET A N 1
ATOM 692 C CA . MET A 1 89 ? 12.437 0.549 0.732 1.00 83.62 89 MET A CA 1
ATOM 693 C C . MET A 1 89 ? 13.289 1.673 0.129 1.00 83.62 89 MET A C 1
ATOM 695 O O . MET A 1 89 ? 13.427 2.738 0.717 1.00 83.62 89 MET A O 1
ATOM 699 N N . ASN A 1 90 ? 13.787 1.501 -1.094 1.00 86.50 90 ASN A N 1
ATOM 700 C CA . ASN A 1 90 ? 14.670 2.489 -1.721 1.00 86.50 90 ASN A CA 1
ATOM 701 C C . ASN A 1 90 ? 13.940 3.557 -2.565 1.00 86.50 90 ASN A C 1
ATOM 703 O O . ASN A 1 90 ? 14.558 4.264 -3.361 1.00 86.50 90 ASN A O 1
ATOM 707 N N . GLY A 1 91 ? 12.616 3.686 -2.420 1.00 86.69 91 GLY A N 1
ATOM 708 C CA . GLY A 1 91 ? 11.817 4.579 -3.266 1.00 86.69 91 GLY A CA 1
ATOM 709 C C . GLY A 1 91 ? 11.429 3.985 -4.616 1.00 86.69 91 GLY A C 1
ATOM 710 O O . GLY A 1 91 ? 11.004 4.737 -5.495 1.00 86.69 91 GLY A O 1
ATOM 711 N N . ARG A 1 92 ? 11.589 2.667 -4.812 1.00 89.19 92 ARG A N 1
ATOM 712 C CA . ARG A 1 92 ? 11.271 1.959 -6.062 1.00 89.19 92 ARG A CA 1
ATOM 713 C C . ARG A 1 92 ? 10.607 0.608 -5.813 1.00 89.19 92 ARG A C 1
ATOM 715 O O . ARG A 1 92 ? 10.667 0.040 -4.728 1.00 89.19 92 ARG A O 1
ATOM 722 N N . PHE A 1 93 ? 9.997 0.089 -6.870 1.00 92.06 93 PHE A N 1
ATOM 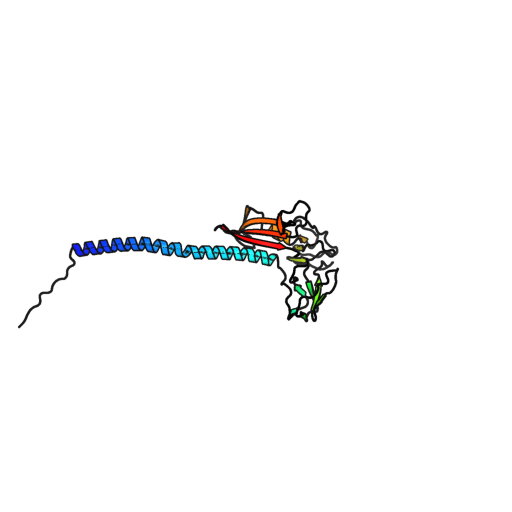723 C CA . PHE A 1 93 ? 9.590 -1.302 -6.999 1.00 92.06 93 PHE A CA 1
ATOM 724 C C . PHE A 1 93 ? 10.174 -1.850 -8.301 1.00 92.06 93 PHE A C 1
ATOM 726 O O . PHE A 1 93 ? 10.428 -1.089 -9.242 1.00 92.06 93 PHE A O 1
ATOM 733 N N . TYR A 1 94 ? 10.368 -3.162 -8.359 1.00 93.06 94 TYR A N 1
ATOM 734 C CA . TYR A 1 94 ? 11.048 -3.818 -9.471 1.00 93.06 94 TYR A CA 1
ATOM 735 C C . TYR A 1 94 ? 10.153 -4.837 -10.138 1.00 93.06 94 TYR A C 1
ATOM 737 O O . TYR A 1 94 ? 9.352 -5.505 -9.486 1.00 93.06 94 TYR A O 1
ATOM 745 N N . ILE A 1 95 ? 10.305 -4.950 -11.450 1.00 93.81 95 ILE A N 1
ATOM 746 C CA . ILE A 1 95 ? 9.600 -5.896 -12.298 1.00 93.81 95 ILE A CA 1
ATOM 747 C C . ILE A 1 95 ? 10.622 -6.898 -12.824 1.00 93.81 95 ILE A C 1
ATOM 749 O O . ILE A 1 95 ? 11.658 -6.526 -13.375 1.00 93.81 95 ILE A O 1
ATOM 753 N N . CYS A 1 96 ? 10.328 -8.180 -12.652 1.00 95.44 96 CYS A N 1
ATOM 754 C CA . CYS A 1 96 ? 11.123 -9.258 -13.209 1.00 95.44 96 CYS A CA 1
ATOM 755 C C . CYS A 1 96 ? 10.984 -9.247 -14.738 1.00 95.44 96 CYS A C 1
ATOM 757 O O . CYS A 1 96 ? 9.888 -9.413 -15.274 1.00 95.44 96 CYS A O 1
ATOM 759 N N . THR A 1 97 ? 12.089 -9.048 -15.449 1.00 94.56 97 THR A N 1
ATOM 760 C CA . THR A 1 97 ? 12.151 -9.074 -16.919 1.00 94.56 97 THR A CA 1
ATOM 761 C C . THR A 1 97 ? 12.600 -10.437 -17.441 1.00 94.56 97 THR A C 1
ATOM 763 O O . THR A 1 97 ? 12.127 -10.880 -18.486 1.00 94.56 97 THR A O 1
ATOM 766 N N . SER A 1 98 ? 13.434 -11.147 -16.678 1.00 95.44 98 SER A N 1
ATOM 767 C CA . SER A 1 98 ? 13.827 -12.535 -16.931 1.00 95.44 98 SER A CA 1
ATOM 768 C C . SER A 1 98 ? 13.673 -13.341 -15.649 1.00 95.44 98 SER A C 1
ATOM 770 O O . SER A 1 98 ? 14.321 -13.018 -14.655 1.00 95.44 98 SER A O 1
ATOM 772 N N . GLY A 1 99 ? 12.804 -14.355 -15.676 1.00 94.56 99 GLY A N 1
ATOM 773 C CA . GLY A 1 99 ? 12.529 -15.218 -14.528 1.00 94.56 99 GLY A CA 1
ATOM 774 C C . GLY A 1 99 ? 13.644 -16.218 -14.219 1.00 94.56 99 GLY A C 1
ATOM 775 O O . GLY A 1 99 ? 14.412 -16.599 -15.100 1.00 94.56 99 GLY A O 1
ATOM 776 N N . GLY A 1 100 ? 13.684 -16.661 -12.966 1.00 95.81 100 GLY A N 1
ATOM 777 C CA . GLY A 1 100 ? 14.679 -17.576 -12.414 1.00 95.81 100 GLY A CA 1
ATOM 778 C C . GLY A 1 100 ? 14.627 -17.592 -10.887 1.00 95.81 100 GLY A C 1
ATOM 779 O O . GLY A 1 100 ? 13.681 -17.078 -10.289 1.00 95.81 100 GLY A O 1
ATOM 780 N N . LYS A 1 101 ? 15.651 -18.165 -10.254 1.00 96.50 101 LYS A N 1
ATOM 781 C CA . LYS A 1 101 ? 15.788 -18.183 -8.795 1.00 96.50 101 LYS A CA 1
ATOM 782 C C . LYS A 1 101 ? 16.646 -17.011 -8.324 1.00 96.50 101 LYS A C 1
ATOM 784 O O . LYS A 1 101 ? 17.738 -16.825 -8.864 1.00 96.50 101 LYS A O 1
ATOM 789 N N . SER A 1 102 ? 16.156 -16.248 -7.348 1.00 95.50 102 SER A N 1
ATOM 790 C CA . SER A 1 102 ? 16.914 -15.158 -6.722 1.00 95.50 102 SER A CA 1
ATOM 791 C C . SER A 1 102 ? 18.106 -15.677 -5.918 1.00 95.50 102 SER A C 1
ATOM 793 O O . SER A 1 102 ? 18.153 -16.849 -5.518 1.00 95.50 102 SER A O 1
ATOM 795 N N . ASP A 1 103 ? 19.073 -14.798 -5.674 1.00 94.00 103 ASP A N 1
ATOM 796 C CA . ASP A 1 103 ? 20.260 -15.100 -4.885 1.00 94.00 103 ASP A CA 1
ATOM 797 C C . ASP A 1 103 ? 19.932 -15.285 -3.384 1.00 94.00 103 ASP A C 1
ATOM 799 O O . ASP A 1 103 ? 18.792 -15.198 -2.919 1.00 94.00 103 ASP A O 1
ATOM 803 N N . THR A 1 104 ? 20.957 -15.605 -2.605 1.00 95.25 104 THR A N 1
ATOM 804 C CA . THR A 1 104 ? 20.951 -15.764 -1.148 1.00 95.25 104 THR A CA 1
ATOM 805 C C . THR A 1 104 ? 20.844 -14.438 -0.394 1.00 95.25 104 THR A C 1
ATOM 807 O O . THR A 1 104 ? 20.376 -14.429 0.744 1.00 95.25 104 THR A O 1
ATOM 810 N N . SER A 1 105 ? 21.238 -13.328 -1.019 1.00 93.75 105 SER A N 1
ATOM 811 C CA . SER A 1 105 ? 21.173 -11.968 -0.476 1.00 93.75 105 SER A CA 1
ATOM 812 C C . SER A 1 105 ? 20.550 -11.017 -1.486 1.00 93.75 105 SER A C 1
ATOM 814 O O . SER A 1 105 ? 20.669 -11.238 -2.688 1.00 93.75 105 SER A O 1
ATOM 816 N N . GLU A 1 106 ? 19.905 -9.960 -0.996 1.00 92.75 106 GLU A N 1
ATOM 817 C CA . GLU A 1 106 ? 19.279 -8.971 -1.870 1.00 92.75 106 GLU A CA 1
ATOM 818 C 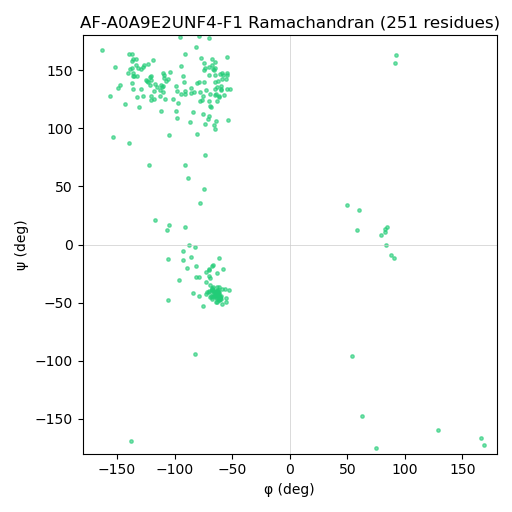C . GLU A 1 106 ? 20.333 -8.329 -2.787 1.00 92.75 106 GLU A C 1
ATOM 820 O O . GLU A 1 106 ? 21.420 -7.979 -2.310 1.00 92.75 106 GLU A O 1
ATOM 825 N N . PRO A 1 107 ? 20.060 -8.196 -4.098 1.00 92.69 107 PRO A N 1
ATOM 826 C CA . PRO A 1 107 ? 21.000 -7.565 -5.008 1.00 92.69 107 PRO A CA 1
ATOM 827 C C . PRO A 1 107 ? 21.145 -6.073 -4.696 1.00 92.69 107 PRO A C 1
ATOM 829 O O . PRO A 1 107 ? 20.217 -5.416 -4.225 1.00 92.69 107 PRO A O 1
ATOM 832 N N . LEU A 1 108 ? 22.296 -5.499 -5.050 1.00 90.62 108 LEU A N 1
ATOM 833 C CA . LEU A 1 108 ? 22.425 -4.047 -5.084 1.00 90.62 108 LEU A CA 1
ATOM 834 C C . LEU A 1 108 ? 21.594 -3.508 -6.253 1.00 90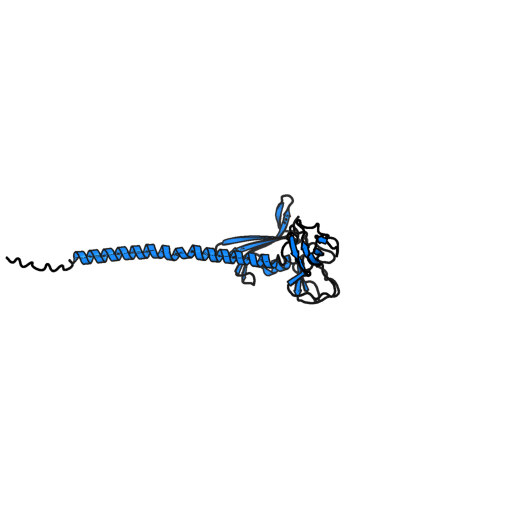.62 108 LEU A C 1
ATOM 836 O O . LEU A 1 108 ? 21.928 -3.733 -7.419 1.00 90.62 108 LEU A O 1
ATOM 840 N N . TRP A 1 109 ? 20.510 -2.809 -5.931 1.00 90.75 109 TRP A N 1
ATOM 841 C CA . TRP A 1 109 ? 19.588 -2.287 -6.927 1.00 90.75 109 TRP A CA 1
ATOM 842 C C . TRP A 1 109 ? 20.243 -1.229 -7.820 1.00 90.75 109 TRP A C 1
ATOM 844 O O . TRP A 1 109 ? 20.838 -0.256 -7.357 1.00 90.75 109 TRP A O 1
ATOM 854 N N . ASN A 1 110 ? 20.119 -1.414 -9.134 1.00 85.44 110 ASN A N 1
ATOM 855 C CA . ASN A 1 110 ? 20.511 -0.408 -10.108 1.00 85.44 110 ASN A CA 1
ATOM 856 C C . ASN A 1 110 ? 19.403 0.644 -10.241 1.00 85.44 110 ASN A C 1
ATOM 858 O O . ASN A 1 110 ? 18.449 0.479 -11.001 1.00 85.44 110 ASN A O 1
ATOM 862 N N . ASP A 1 111 ? 19.553 1.730 -9.488 1.00 72.06 111 ASP A N 1
ATOM 863 C CA . ASP A 1 111 ? 18.540 2.778 -9.346 1.00 72.06 111 ASP A CA 1
ATOM 864 C C . ASP A 1 111 ? 18.539 3.820 -10.485 1.00 72.06 111 ASP A C 1
ATOM 866 O O . ASP A 1 111 ? 17.711 4.735 -10.489 1.00 72.06 111 ASP A O 1
ATOM 870 N N . TYR A 1 112 ? 19.454 3.733 -11.457 1.00 62.59 112 TYR A N 1
ATOM 871 C CA . TYR A 1 112 ? 19.618 4.756 -12.495 1.00 62.59 112 TYR A CA 1
ATOM 872 C C . TYR A 1 112 ? 18.909 4.379 -13.806 1.00 62.59 112 TYR A C 1
ATOM 874 O O . TYR A 1 112 ? 19.364 3.518 -14.558 1.00 62.59 112 TYR A O 1
ATOM 882 N N . GLY A 1 113 ? 17.817 5.087 -14.117 1.00 60.69 113 GLY A N 1
ATOM 883 C CA . GLY A 1 113 ? 17.069 4.941 -15.375 1.00 60.69 113 GLY A CA 1
ATOM 884 C C . GLY A 1 113 ? 16.447 3.552 -15.564 1.00 60.69 113 GLY A C 1
ATOM 885 O O . GLY A 1 113 ? 16.087 2.889 -14.596 1.00 60.69 113 GLY A O 1
ATOM 886 N N . ASN A 1 114 ? 16.357 3.093 -16.817 1.00 64.50 114 ASN A N 1
ATOM 887 C CA . ASN A 1 114 ? 15.930 1.730 -17.184 1.00 64.50 114 ASN A CA 1
ATOM 888 C C . ASN A 1 114 ? 17.065 0.701 -16.973 1.00 64.50 114 ASN A C 1
ATOM 890 O O . ASN A 1 114 ? 17.285 -0.203 -17.784 1.00 64.50 114 ASN A O 1
ATOM 894 N N . GLY A 1 115 ? 17.867 0.901 -15.924 1.00 79.38 115 GLY A N 1
ATOM 895 C CA . GLY A 1 115 ? 18.968 0.025 -15.558 1.00 79.38 115 GLY A CA 1
ATOM 896 C C . GLY A 1 115 ? 18.455 -1.354 -15.153 1.00 79.38 115 GLY A C 1
ATOM 897 O O . GLY A 1 115 ? 17.442 -1.487 -14.466 1.00 79.38 115 GLY A O 1
ATOM 898 N N . LYS A 1 116 ? 19.171 -2.396 -15.578 1.00 90.06 116 LYS A N 1
ATOM 899 C CA . LYS A 1 116 ? 18.890 -3.771 -15.162 1.00 90.06 116 LYS A CA 1
ATOM 900 C C . LYS A 1 116 ? 19.718 -4.126 -13.934 1.00 90.06 116 LYS A C 1
ATOM 902 O O . LYS A 1 116 ? 20.897 -3.774 -13.862 1.00 90.06 116 LYS A O 1
ATOM 907 N N . THR A 1 117 ? 19.101 -4.845 -13.006 1.00 93.38 117 THR A N 1
ATOM 908 C CA . THR A 1 117 ? 19.762 -5.479 -11.861 1.00 93.38 117 THR A CA 1
ATOM 909 C C . THR A 1 117 ? 19.783 -6.982 -12.096 1.00 93.38 117 THR A C 1
ATOM 911 O O . THR A 1 117 ? 18.736 -7.581 -12.347 1.00 93.38 117 THR A O 1
ATOM 914 N N . TYR A 1 118 ? 20.967 -7.586 -12.043 1.00 92.19 118 TYR A N 1
ATOM 915 C CA . TYR A 1 118 ? 21.139 -9.029 -12.194 1.00 92.19 118 TYR A CA 1
ATOM 916 C C . TYR A 1 118 ? 21.215 -9.670 -10.809 1.00 92.19 118 TYR A C 1
ATOM 918 O O . TYR A 1 118 ? 22.075 -9.320 -10.008 1.00 92.19 118 TYR A O 1
ATOM 926 N N . ASP A 1 119 ? 20.301 -10.594 -10.545 1.00 93.06 119 ASP A N 1
ATOM 927 C CA . ASP A 1 119 ? 20.103 -11.291 -9.274 1.00 93.06 119 ASP A CA 1
ATOM 928 C C . ASP A 1 119 ? 20.237 -12.794 -9.534 1.00 93.06 119 ASP A C 1
ATOM 930 O O . ASP A 1 119 ? 19.259 -13.543 -9.568 1.00 93.06 119 ASP A O 1
ATOM 934 N N . SER A 1 120 ? 21.468 -13.203 -9.852 1.00 90.38 120 SER A N 1
ATOM 935 C CA . SER A 1 120 ? 21.814 -14.559 -10.284 1.00 90.38 120 SER A CA 1
ATOM 936 C C . SER A 1 120 ? 20.980 -15.032 -11.487 1.00 90.38 120 SER A C 1
ATOM 938 O O . SER A 1 120 ? 21.308 -14.705 -12.630 1.00 90.38 120 SER A O 1
ATOM 940 N N . GLY A 1 121 ? 19.893 -15.777 -11.252 1.00 90.69 121 GLY A N 1
ATOM 941 C CA . GLY A 1 121 ? 18.988 -16.269 -12.291 1.00 90.69 121 GLY A CA 1
ATOM 942 C C . GLY A 1 121 ? 17.883 -15.291 -12.690 1.00 90.69 121 GLY A C 1
ATOM 943 O O . GLY A 1 121 ? 17.193 -15.540 -13.676 1.00 90.69 121 GLY A O 1
ATOM 944 N N . VAL A 1 122 ? 17.692 -14.199 -11.947 1.00 96.12 122 VAL A N 1
ATOM 945 C CA . VAL A 1 122 ? 16.619 -13.224 -12.178 1.00 96.12 122 VAL A CA 1
ATOM 946 C C . VAL A 1 122 ? 17.198 -11.918 -12.706 1.00 96.12 122 VAL A C 1
ATOM 948 O O . VAL A 1 122 ? 18.276 -11.484 -12.310 1.00 96.12 122 VAL A O 1
ATOM 951 N N . THR A 1 123 ? 16.486 -11.262 -13.620 1.00 95.12 123 THR A N 1
ATOM 952 C CA . THR A 1 123 ? 16.815 -9.894 -14.043 1.00 95.12 123 THR A CA 1
ATOM 953 C C . THR A 1 123 ? 15.673 -8.955 -13.706 1.00 95.12 123 THR A C 1
ATOM 955 O O . THR A 1 123 ? 14.541 -9.164 -14.143 1.00 95.12 123 THR A O 1
ATOM 958 N N . TRP A 1 124 ? 15.982 -7.895 -12.974 1.00 94.69 124 TRP A N 1
ATOM 959 C CA . TRP A 1 124 ? 15.031 -6.901 -12.500 1.00 94.69 124 TRP A CA 1
ATOM 960 C C . TRP A 1 124 ? 15.212 -5.567 -13.219 1.00 94.69 124 TRP A C 1
ATOM 962 O O . TRP A 1 124 ? 16.328 -5.185 -13.564 1.00 94.69 124 TRP A O 1
ATOM 972 N N . GLU A 1 125 ? 14.116 -4.842 -13.398 1.00 92.88 125 GLU A N 1
ATOM 973 C CA . GLU A 1 125 ? 14.097 -3.468 -13.904 1.00 92.88 125 GLU A CA 1
ATOM 974 C C . GLU A 1 125 ? 13.147 -2.628 -13.045 1.00 92.88 125 GLU A C 1
ATOM 976 O O . GLU A 1 125 ? 12.139 -3.142 -12.552 1.00 92.88 125 GLU A O 1
ATOM 981 N N . ALA A 1 126 ? 13.464 -1.350 -12.829 1.00 91.25 126 ALA A N 1
ATOM 982 C CA . ALA A 1 126 ? 12.595 -0.459 -12.068 1.00 91.25 126 ALA A CA 1
ATOM 983 C C . ALA A 1 126 ? 11.232 -0.299 -12.763 1.00 91.25 126 ALA A C 1
ATOM 985 O O . ALA A 1 126 ? 11.141 -0.179 -13.983 1.00 91.25 126 ALA A O 1
ATOM 986 N N . GLY A 1 127 ? 10.154 -0.255 -11.982 1.00 90.44 127 GLY A N 1
ATOM 987 C CA . GLY A 1 127 ? 8.783 -0.105 -12.473 1.00 90.44 127 GLY A CA 1
ATOM 988 C C . GLY A 1 127 ? 8.418 1.305 -12.950 1.00 90.44 127 GLY A C 1
ATOM 989 O O . GLY A 1 127 ? 7.384 1.849 -12.553 1.00 90.44 127 GLY A O 1
ATOM 990 N N . ALA A 1 128 ? 9.275 1.917 -13.767 1.00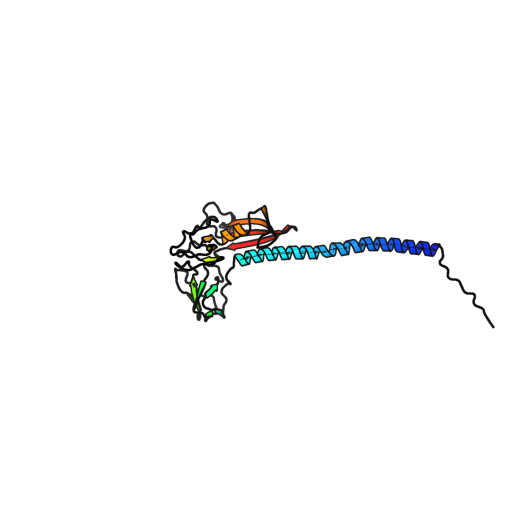 91.81 128 ALA A N 1
ATOM 991 C CA . ALA A 1 128 ? 9.061 3.246 -14.320 1.00 91.81 128 ALA A CA 1
ATOM 992 C C . ALA A 1 128 ? 7.842 3.297 -15.260 1.00 91.81 128 ALA A C 1
ATOM 994 O O . ALA A 1 128 ? 7.398 2.287 -15.817 1.00 91.81 128 ALA A O 1
ATOM 995 N N . TRP A 1 129 ? 7.286 4.494 -15.437 1.00 93.62 129 TRP A N 1
ATOM 996 C CA . TRP A 1 129 ? 6.250 4.753 -16.423 1.00 93.62 129 TRP A CA 1
ATOM 997 C C . TRP A 1 129 ? 6.810 4.562 -17.840 1.00 93.62 129 TRP A C 1
ATOM 999 O O . TRP A 1 129 ? 7.884 5.041 -18.189 1.00 93.62 129 TRP A O 1
ATOM 1009 N N . VAL A 1 130 ? 6.042 3.858 -18.660 1.00 91.75 130 VAL A N 1
ATOM 1010 C CA . VAL A 1 130 ? 6.321 3.547 -20.064 1.00 91.75 130 VAL A CA 1
ATOM 1011 C C . VAL A 1 130 ? 5.241 4.166 -20.952 1.00 91.75 130 VAL A C 1
ATOM 1013 O O . VAL A 1 130 ? 4.045 3.989 -20.683 1.00 91.75 130 VAL A O 1
ATOM 1016 N N . ALA A 1 131 ? 5.672 4.855 -22.012 1.00 93.12 131 ALA A N 1
ATOM 1017 C CA . ALA A 1 131 ? 4.806 5.402 -23.053 1.00 93.12 131 ALA A CA 1
ATOM 1018 C C . ALA A 1 131 ? 4.089 4.300 -23.834 1.00 93.12 131 ALA A C 1
ATOM 1020 O O . ALA A 1 131 ? 4.618 3.206 -24.019 1.00 93.12 131 ALA A O 1
ATOM 1021 N N . ASP A 1 132 ? 2.861 4.585 -24.263 1.00 93.06 132 ASP A N 1
ATOM 1022 C CA . ASP A 1 132 ? 2.006 3.678 -25.036 1.00 93.06 132 ASP A CA 1
ATOM 1023 C C . ASP A 1 132 ? 1.693 2.338 -24.353 1.00 93.06 132 ASP A C 1
ATOM 1025 O O . ASP A 1 132 ? 1.112 1.433 -24.949 1.00 93.06 132 ASP A O 1
ATOM 1029 N N . LYS A 1 133 ? 1.987 2.223 -23.057 1.00 92.62 133 LYS A N 1
ATOM 1030 C CA . LYS A 1 133 ? 1.510 1.128 -22.223 1.00 92.62 133 LYS A CA 1
ATOM 1031 C C . LYS A 1 133 ? 0.093 1.431 -21.740 1.00 92.62 133 LYS A C 1
ATOM 1033 O O . LYS A 1 133 ? -0.185 2.514 -21.222 1.00 92.62 133 LYS A O 1
ATOM 1038 N N . ALA A 1 134 ? -0.802 0.460 -21.891 1.00 94.88 134 ALA A N 1
ATOM 1039 C CA . ALA A 1 134 ? -2.110 0.501 -21.255 1.00 94.88 134 ALA A CA 1
ATOM 1040 C C . ALA A 1 134 ? -1.966 0.182 -19.759 1.00 94.88 134 ALA A C 1
ATOM 1042 O O . ALA A 1 134 ? -1.380 -0.838 -19.393 1.00 94.88 134 ALA A O 1
ATOM 1043 N N . TYR A 1 135 ? -2.508 1.053 -18.911 1.00 95.75 135 TYR A N 1
ATOM 1044 C CA . TYR A 1 135 ? -2.537 0.890 -17.460 1.00 95.75 135 TYR A CA 1
ATOM 1045 C C . TYR A 1 135 ? -3.961 0.638 -16.981 1.00 95.75 135 TYR A C 1
ATOM 1047 O O . TYR A 1 135 ? -4.908 1.305 -17.413 1.00 95.75 135 TYR A O 1
ATOM 1055 N N . GLY A 1 136 ? -4.100 -0.330 -16.081 1.00 95.62 136 GLY A N 1
ATOM 1056 C CA . GLY A 1 136 ? -5.343 -0.675 -15.411 1.00 95.62 136 GLY A CA 1
ATOM 1057 C C . GLY A 1 136 ? -5.531 0.090 -14.103 1.00 95.62 136 GLY A C 1
ATOM 1058 O O . GLY A 1 136 ? -4.595 0.648 -13.533 1.00 95.62 136 GLY A O 1
ATOM 1059 N N . LEU A 1 137 ? -6.765 0.090 -13.595 1.00 94.56 137 LEU A N 1
ATOM 1060 C CA . LEU A 1 137 ? -7.073 0.655 -12.283 1.00 94.56 137 LEU A CA 1
ATOM 1061 C C . LEU A 1 137 ? -6.212 -0.019 -11.203 1.00 94.56 137 LEU A C 1
ATOM 1063 O O . LEU A 1 137 ? -6.202 -1.240 -11.086 1.00 94.56 137 LEU A O 1
ATOM 1067 N N . GLY A 1 138 ? -5.540 0.787 -10.386 1.00 92.69 138 GLY A N 1
ATOM 1068 C CA . GLY A 1 138 ? -4.706 0.314 -9.287 1.00 92.69 138 GLY A CA 1
ATOM 1069 C C . GLY A 1 138 ? -3.242 0.069 -9.637 1.00 92.69 138 GLY A C 1
ATOM 1070 O O . GLY A 1 138 ? -2.464 -0.046 -8.697 1.00 92.69 138 GLY A O 1
ATOM 1071 N N . ASP A 1 139 ? -2.857 0.065 -10.920 1.00 94.00 139 ASP A N 1
ATOM 1072 C CA . ASP A 1 139 ? -1.450 -0.053 -11.317 1.00 94.00 139 ASP A CA 1
ATOM 1073 C C . ASP A 1 139 ? -0.591 1.035 -10.668 1.00 94.00 139 ASP A C 1
ATOM 1075 O O . ASP A 1 139 ? -1.015 2.187 -10.562 1.00 94.00 139 ASP A O 1
ATOM 1079 N N . ILE A 1 140 ? 0.630 0.675 -10.274 1.00 93.44 140 ILE A N 1
ATOM 1080 C CA . ILE A 1 140 ? 1.625 1.604 -9.736 1.00 93.44 140 ILE A CA 1
ATOM 1081 C C . ILE A 1 140 ? 2.707 1.859 -10.775 1.00 93.44 140 ILE A C 1
ATOM 1083 O O . ILE A 1 140 ? 3.111 0.942 -11.493 1.00 93.44 140 ILE A O 1
ATOM 1087 N N . VAL A 1 141 ? 3.182 3.100 -10.832 1.00 93.81 141 VAL A N 1
ATOM 1088 C CA . VAL A 1 141 ? 4.346 3.513 -11.620 1.00 93.81 141 VAL A CA 1
ATOM 1089 C C . VAL A 1 141 ? 5.238 4.458 -10.825 1.00 93.81 141 VAL A C 1
ATOM 1091 O O . VAL A 1 141 ? 4.795 5.127 -9.885 1.00 93.81 141 VAL A O 1
ATOM 1094 N N . ILE A 1 142 ? 6.495 4.524 -11.246 1.00 91.62 142 ILE A N 1
ATOM 1095 C CA . ILE A 1 142 ? 7.465 5.543 -10.840 1.00 91.62 142 ILE A CA 1
ATOM 1096 C C . ILE A 1 142 ? 7.673 6.484 -12.037 1.00 91.62 142 ILE A C 1
ATOM 1098 O O . ILE A 1 142 ? 7.731 5.997 -13.167 1.00 91.62 142 ILE A O 1
ATOM 1102 N N . PRO A 1 143 ? 7.802 7.804 -11.846 1.00 91.69 143 PRO A N 1
ATOM 1103 C CA . PRO A 1 143 ? 8.215 8.702 -12.923 1.00 91.69 143 PRO A CA 1
ATOM 1104 C C . PRO A 1 143 ? 9.535 8.271 -13.584 1.00 91.69 143 PRO A C 1
ATOM 1106 O O . PRO A 1 143 ? 10.425 7.771 -12.895 1.00 91.69 143 PRO A O 1
ATOM 1109 N N . ILE A 1 144 ? 9.710 8.527 -14.887 1.00 88.94 144 ILE A N 1
ATOM 1110 C CA . ILE A 1 144 ? 10.974 8.299 -15.616 1.00 88.94 144 ILE A CA 1
ATOM 1111 C C . ILE A 1 144 ? 12.121 9.053 -14.934 1.00 88.94 144 ILE A C 1
ATOM 1113 O O . ILE A 1 144 ? 13.225 8.524 -14.820 1.00 88.94 144 ILE A O 1
ATOM 1117 N N . ASN A 1 145 ? 11.840 10.268 -14.449 1.00 87.56 145 ASN A N 1
ATOM 1118 C CA . ASN A 1 145 ? 12.701 11.031 -13.548 1.00 87.56 145 ASN A CA 1
ATOM 1119 C C . ASN A 1 145 ? 12.108 10.973 -12.131 1.00 87.56 145 ASN A C 1
ATOM 1121 O O . ASN A 1 145 ? 11.216 11.767 -11.815 1.00 87.56 145 ASN A O 1
ATOM 1125 N N . PRO A 1 146 ? 12.548 10.027 -11.285 1.00 87.38 146 PRO A N 1
ATOM 1126 C CA . PRO A 1 146 ? 11.916 9.748 -10.003 1.00 87.38 146 PRO A CA 1
ATOM 1127 C C . PRO A 1 146 ? 11.953 10.967 -9.091 1.00 87.38 146 PRO A C 1
ATOM 1129 O O . PRO A 1 146 ? 13.008 11.534 -8.824 1.00 87.38 146 PRO A O 1
ATOM 1132 N N . ASN A 1 147 ? 10.789 11.339 -8.576 1.00 86.94 147 ASN A N 1
ATOM 1133 C CA . ASN A 1 147 ? 10.616 12.471 -7.669 1.00 86.94 147 ASN A CA 1
ATOM 1134 C C . ASN A 1 147 ? 10.408 12.030 -6.209 1.00 86.94 147 ASN A C 1
ATOM 1136 O O . ASN A 1 147 ? 9.923 12.807 -5.393 1.00 86.94 147 ASN A O 1
ATOM 1140 N N . GLY A 1 148 ? 10.742 10.774 -5.895 1.00 86.38 148 GLY A N 1
ATOM 1141 C CA . GLY A 1 148 ? 10.561 10.187 -4.569 1.00 86.38 148 GLY A CA 1
ATOM 1142 C C . GLY A 1 148 ? 9.153 9.661 -4.292 1.00 86.38 148 GLY A C 1
ATOM 1143 O O . GLY A 1 148 ? 8.862 9.332 -3.150 1.00 86.38 148 GLY A O 1
ATOM 1144 N N . HIS A 1 149 ? 8.274 9.558 -5.294 1.00 89.75 149 HIS A N 1
ATOM 1145 C CA . HIS A 1 149 ? 6.904 9.094 -5.092 1.00 89.75 149 HIS A CA 1
ATOM 1146 C C . HIS A 1 149 ? 6.478 7.975 -6.042 1.00 89.75 149 HIS A C 1
ATOM 1148 O O . HIS A 1 149 ? 6.879 7.910 -7.204 1.00 89.75 149 HIS A O 1
ATOM 1154 N N . PHE A 1 150 ? 5.562 7.144 -5.544 1.00 92.62 150 PHE A N 1
ATOM 1155 C CA . PHE A 1 150 ? 4.780 6.207 -6.344 1.00 92.62 150 PHE A CA 1
ATOM 1156 C C . PHE A 1 150 ? 3.460 6.829 -6.767 1.00 92.62 150 PHE A C 1
ATOM 1158 O O . PHE A 1 150 ? 2.832 7.553 -5.989 1.00 92.62 150 PHE A O 1
ATOM 1165 N N . TYR A 1 151 ? 3.001 6.482 -7.965 1.00 94.25 151 TYR A N 1
ATOM 1166 C CA . TYR A 1 151 ? 1.726 6.938 -8.499 1.00 94.25 151 TYR A CA 1
ATOM 1167 C C . TYR A 1 151 ? 0.830 5.757 -8.805 1.00 94.25 151 TYR A C 1
ATOM 1169 O O . TYR A 1 151 ? 1.224 4.842 -9.521 1.00 94.25 151 TYR A O 1
ATOM 1177 N N . ARG A 1 152 ? -0.390 5.807 -8.276 1.00 94.69 152 ARG A N 1
ATOM 1178 C CA . ARG A 1 152 ? -1.432 4.814 -8.500 1.00 94.69 152 ARG A CA 1
ATOM 1179 C C . ARG A 1 152 ? -2.396 5.278 -9.571 1.00 94.69 152 ARG A C 1
ATOM 1181 O O . ARG A 1 152 ? -2.911 6.395 -9.506 1.00 94.69 152 ARG A O 1
ATOM 1188 N N . CYS A 1 153 ? -2.687 4.394 -10.512 1.00 95.75 153 CYS A N 1
ATOM 1189 C CA . CYS A 1 153 ? -3.679 4.612 -11.542 1.00 95.75 153 CYS A CA 1
ATOM 1190 C C . CYS A 1 153 ? -5.081 4.615 -10.918 1.00 95.75 153 CYS A C 1
ATOM 1192 O O . CYS A 1 153 ? -5.518 3.628 -10.323 1.00 95.75 153 CYS A O 1
ATOM 1194 N N . VAL A 1 154 ? -5.795 5.730 -11.052 1.00 95.50 154 VAL A N 1
ATOM 1195 C CA . VAL A 1 154 ? -7.177 5.911 -10.575 1.00 95.50 154 VAL A CA 1
ATOM 1196 C C . VAL A 1 154 ? -8.198 5.901 -11.713 1.00 95.50 154 VAL A C 1
ATOM 1198 O O . VAL A 1 154 ? -9.394 5.770 -11.465 1.00 95.50 154 VAL A O 1
ATOM 1201 N N . LYS A 1 155 ? -7.733 5.987 -12.963 1.00 95.88 155 LYS A N 1
ATOM 1202 C CA . LYS A 1 155 ? -8.537 5.782 -14.170 1.00 95.88 155 LYS A CA 1
ATOM 1203 C C . LYS A 1 155 ? -7.686 5.067 -15.207 1.00 95.88 155 LYS A C 1
ATOM 1205 O O . LYS A 1 155 ? -6.657 5.603 -15.611 1.00 95.88 155 LYS A O 1
ATOM 1210 N N . ALA A 1 156 ? -8.140 3.890 -15.632 1.00 96.44 156 ALA A N 1
ATOM 1211 C CA . ALA A 1 156 ? -7.464 3.104 -16.654 1.00 96.44 156 ALA A CA 1
ATOM 1212 C C . ALA A 1 156 ? -7.368 3.873 -17.980 1.00 96.44 156 ALA A C 1
ATOM 1214 O O . ALA A 1 156 ? -8.265 4.642 -18.338 1.00 96.44 156 ALA A O 1
ATOM 1215 N N . GLY A 1 157 ? -6.287 3.645 -18.715 1.00 94.69 157 GLY A N 1
ATOM 1216 C CA . GLY A 1 157 ? -6.062 4.283 -20.004 1.00 94.69 157 GLY A CA 1
ATOM 1217 C C . GLY A 1 157 ? -4.646 4.083 -20.520 1.00 94.69 157 GLY A C 1
ATOM 1218 O O . GLY A 1 157 ? -3.844 3.354 -19.943 1.00 94.69 157 GLY A O 1
ATOM 1219 N N . GLN A 1 158 ? -4.337 4.770 -21.610 1.00 94.00 158 GLN A N 1
ATOM 1220 C CA . GLN A 1 158 ? -3.033 4.763 -22.263 1.00 94.00 158 GLN A CA 1
ATOM 1221 C C . GLN A 1 158 ? -2.680 6.201 -22.633 1.00 94.00 158 GLN A C 1
ATOM 1223 O O . GLN A 1 158 ? -3.566 6.989 -22.961 1.00 94.00 158 GLN A O 1
ATOM 1228 N N . ASN A 1 159 ? -1.398 6.544 -22.553 1.00 90.06 159 ASN A N 1
ATOM 1229 C CA . ASN A 1 159 ? -0.867 7.835 -22.979 1.00 90.06 159 ASN A CA 1
ATOM 1230 C C . ASN A 1 159 ? 0.491 7.609 -23.658 1.00 90.06 159 ASN A C 1
ATOM 1232 O O . ASN A 1 159 ? 1.237 6.724 -23.242 1.00 90.06 159 ASN A O 1
ATOM 1236 N N . ASN A 1 160 ? 0.830 8.437 -24.644 1.00 91.69 160 ASN A N 1
ATOM 1237 C CA . ASN A 1 160 ? 2.130 8.420 -25.328 1.00 91.69 160 ASN A CA 1
ATOM 1238 C C . ASN A 1 160 ? 3.157 9.384 -24.703 1.00 91.69 160 ASN A C 1
ATOM 1240 O O . ASN A 1 160 ? 4.345 9.310 -24.994 1.00 91.69 160 ASN A O 1
ATOM 1244 N N . THR A 1 161 ? 2.696 10.293 -23.840 1.00 91.75 161 THR A N 1
ATOM 1245 C CA . THR A 1 161 ? 3.513 11.305 -23.165 1.00 91.75 161 THR A CA 1
ATOM 1246 C C . THR A 1 161 ? 3.384 11.131 -21.662 1.00 91.75 161 THR A C 1
ATOM 1248 O O . THR A 1 161 ? 2.282 10.893 -21.153 1.00 91.75 161 THR A O 1
ATOM 1251 N N . GLU A 1 162 ? 4.510 11.240 -20.962 1.00 92.69 162 GLU A N 1
ATOM 1252 C CA . GLU A 1 162 ? 4.546 11.097 -19.514 1.00 92.69 162 GLU A CA 1
ATOM 1253 C C . GLU A 1 162 ? 3.708 12.201 -18.838 1.00 92.69 162 GLU A C 1
ATOM 1255 O O . GLU A 1 162 ? 3.797 13.370 -19.228 1.00 92.69 162 GLU A O 1
ATOM 1260 N N . PRO A 1 163 ? 2.877 11.868 -17.833 1.00 93.75 163 PRO A N 1
ATOM 1261 C CA . PRO A 1 163 ? 2.184 12.869 -17.032 1.00 93.75 163 PRO A CA 1
ATOM 1262 C C . PRO A 1 163 ? 3.146 13.825 -16.315 1.00 93.75 163 PRO A C 1
ATOM 1264 O O . PRO A 1 163 ? 4.203 13.428 -15.834 1.00 93.75 163 PRO A O 1
ATOM 1267 N N . VAL A 1 164 ? 2.729 15.081 -16.141 1.00 92.69 164 VAL A N 1
ATOM 1268 C CA . VAL A 1 164 ? 3.416 16.002 -15.225 1.00 92.69 164 VAL A CA 1
ATOM 1269 C C . VAL A 1 164 ? 3.093 15.588 -13.791 1.00 92.69 164 VAL A C 1
ATOM 1271 O O . VAL A 1 164 ? 1.985 15.809 -13.297 1.00 92.69 164 VAL A O 1
ATOM 1274 N N . TRP A 1 165 ? 4.054 14.945 -13.136 1.00 92.31 165 TRP A N 1
ATOM 1275 C CA . TRP A 1 165 ? 3.892 14.395 -11.796 1.00 92.31 165 TRP A CA 1
ATOM 1276 C C . TRP A 1 165 ? 3.935 15.477 -10.714 1.00 92.31 165 TRP A C 1
ATOM 1278 O O . TRP A 1 165 ? 4.915 16.208 -10.590 1.00 92.31 165 TRP A O 1
ATOM 1288 N N . LEU A 1 166 ? 2.890 15.546 -9.888 1.00 88.38 166 LEU A N 1
ATOM 1289 C CA . LEU A 1 166 ? 2.846 16.433 -8.723 1.00 88.38 166 LEU A CA 1
ATOM 1290 C C . LEU A 1 166 ? 3.504 15.762 -7.513 1.00 88.38 166 LEU A C 1
ATOM 1292 O O . LEU A 1 166 ? 3.159 14.625 -7.184 1.00 88.38 166 LEU A O 1
ATOM 1296 N N . SER A 1 167 ? 4.416 16.465 -6.841 1.00 82.81 167 SER A N 1
ATOM 1297 C CA . SER A 1 167 ? 5.088 16.011 -5.609 1.00 82.81 167 SER A CA 1
ATOM 1298 C C . SER A 1 167 ? 4.386 16.454 -4.320 1.00 82.81 167 SER A C 1
ATOM 1300 O O . SER A 1 167 ? 4.770 16.043 -3.229 1.00 82.81 167 SER A O 1
ATOM 1302 N N . THR A 1 168 ? 3.346 17.281 -4.429 1.00 82.44 168 THR A N 1
ATOM 1303 C CA . THR A 1 168 ? 2.556 17.758 -3.291 1.00 82.44 168 THR A CA 1
ATOM 1304 C C . THR A 1 168 ? 1.062 17.726 -3.600 1.00 82.44 168 THR A C 1
ATOM 1306 O O . THR A 1 168 ? 0.631 17.825 -4.754 1.00 82.44 168 THR A O 1
ATOM 1309 N N . GLY A 1 169 ? 0.262 17.573 -2.548 1.00 82.19 169 GLY A N 1
ATOM 1310 C CA . GLY A 1 169 ? -1.181 17.434 -2.627 1.00 82.19 169 GLY A CA 1
ATOM 1311 C C . GLY A 1 169 ? -1.641 16.059 -3.121 1.00 82.19 169 GLY A C 1
ATOM 1312 O O . GLY A 1 169 ? -0.861 15.130 -3.346 1.00 82.19 169 GLY A O 1
ATOM 1313 N N . ASN A 1 170 ? -2.961 15.949 -3.294 1.00 83.81 170 ASN A N 1
ATOM 1314 C CA . ASN A 1 170 ? -3.653 14.707 -3.657 1.00 83.81 170 ASN A CA 1
ATOM 1315 C C . ASN A 1 170 ? -4.356 14.800 -5.025 1.00 83.81 170 ASN A C 1
ATOM 1317 O O . ASN A 1 170 ? -5.315 14.074 -5.293 1.00 83.81 170 ASN A O 1
ATOM 1321 N N . SER A 1 171 ? -3.923 15.732 -5.874 1.00 88.81 171 SER A N 1
ATOM 1322 C CA . SER A 1 171 ? -4.556 16.001 -7.164 1.00 88.81 171 SER A CA 1
ATOM 1323 C C . SER A 1 171 ? -4.330 14.870 -8.165 1.00 88.81 171 SER A C 1
ATOM 1325 O O . SER A 1 171 ? -3.272 14.239 -8.201 1.00 88.81 171 SER A O 1
ATOM 1327 N N . VAL A 1 172 ? -5.338 14.647 -9.006 1.00 92.44 172 VAL A N 1
ATOM 1328 C CA . VAL A 1 172 ? -5.279 13.694 -10.115 1.00 92.44 172 VAL A CA 1
ATOM 1329 C C . VAL A 1 172 ? -4.500 14.312 -11.279 1.00 92.44 172 VAL A C 1
ATOM 1331 O O . VAL A 1 172 ? -4.796 15.434 -11.687 1.00 92.44 172 VAL A O 1
ATOM 1334 N N . VAL A 1 173 ? -3.538 13.575 -11.836 1.00 91.94 173 VAL A N 1
ATOM 1335 C CA . VAL A 1 173 ? -2.730 13.985 -12.999 1.00 91.94 173 VAL A CA 1
ATOM 1336 C C . VAL A 1 173 ? -2.918 13.033 -14.180 1.00 91.94 173 VAL A C 1
ATOM 1338 O O . VAL A 1 173 ? -3.296 11.877 -13.999 1.00 91.94 173 VAL A O 1
ATOM 1341 N N . GLY A 1 174 ? -2.618 13.500 -15.395 1.00 89.94 174 GLY A N 1
ATOM 1342 C CA . GLY A 1 174 ? -2.763 12.727 -16.636 1.00 89.94 174 GLY A CA 1
ATOM 1343 C C . GLY A 1 174 ? -4.125 12.904 -17.324 1.00 89.94 174 GLY A C 1
ATOM 1344 O O . GLY A 1 174 ? -5.114 13.286 -16.698 1.00 89.94 174 GLY A O 1
ATOM 1345 N N . VAL A 1 175 ? -4.168 12.656 -18.639 1.00 85.19 175 VAL A N 1
ATOM 1346 C CA . VAL A 1 175 ? -5.358 12.895 -19.486 1.00 85.19 175 VAL A CA 1
ATOM 1347 C C . VAL A 1 175 ? -6.061 11.586 -19.878 1.00 85.19 175 VAL A C 1
ATOM 1349 O O . VAL A 1 175 ? -7.275 11.478 -19.707 1.00 85.19 175 VAL A O 1
ATOM 1352 N N . GLY A 1 176 ? -5.323 10.575 -20.350 1.00 89.75 176 GLY A N 1
ATOM 1353 C CA . GLY A 1 176 ? -5.826 9.214 -20.580 1.00 89.75 176 GLY A CA 1
ATOM 1354 C C . GLY A 1 176 ? -5.834 8.398 -19.289 1.00 89.75 176 GLY A C 1
ATOM 1355 O O . GLY A 1 176 ? -6.783 8.489 -18.510 1.00 89.75 176 GLY A O 1
ATOM 1356 N N . ALA A 1 177 ? -4.765 7.631 -19.036 1.00 94.94 177 ALA A N 1
ATOM 1357 C CA . ALA A 1 177 ? -4.543 7.073 -17.701 1.00 94.94 177 ALA A CA 1
ATOM 1358 C C . ALA A 1 177 ? -4.370 8.219 -16.697 1.00 94.94 177 ALA A C 1
ATOM 1360 O O . ALA A 1 177 ? -3.538 9.107 -16.924 1.00 94.94 177 ALA A O 1
ATOM 1361 N N . GLN A 1 178 ? -5.151 8.195 -15.618 1.00 95.56 178 GLN A N 1
ATOM 1362 C CA . GLN A 1 178 ? -5.092 9.204 -14.563 1.00 95.56 178 GLN A CA 1
ATOM 1363 C C . GLN A 1 178 ? -4.486 8.636 -13.291 1.00 95.56 178 GLN A C 1
ATOM 1365 O O . GLN A 1 178 ? -4.719 7.475 -12.951 1.00 95.56 178 GLN A O 1
ATOM 1370 N N . TRP A 1 179 ? -3.754 9.475 -12.569 1.00 96.12 179 TRP A N 1
ATOM 1371 C CA . TRP A 1 179 ? -2.869 9.049 -11.497 1.00 96.12 179 TRP A CA 1
ATOM 1372 C C . TRP A 1 179 ? -2.986 9.935 -10.268 1.00 96.12 179 TRP A C 1
ATOM 1374 O O . TRP A 1 179 ? -3.190 11.139 -10.385 1.00 96.12 179 TRP A O 1
ATOM 1384 N N . VAL A 1 180 ? -2.794 9.343 -9.095 1.00 94.94 180 VAL A N 1
ATOM 1385 C CA . VAL A 1 180 ? -2.642 10.053 -7.820 1.00 94.94 180 VAL A CA 1
ATOM 1386 C C . VAL A 1 180 ? -1.442 9.462 -7.096 1.00 94.94 180 VAL A C 1
ATOM 1388 O O . VAL A 1 180 ? -1.193 8.259 -7.185 1.00 94.94 180 VAL A O 1
ATOM 1391 N N . ARG A 1 181 ? -0.693 10.288 -6.366 1.00 94.50 181 ARG A N 1
ATOM 1392 C CA . ARG A 1 181 ? 0.393 9.820 -5.497 1.00 94.50 181 ARG A CA 1
ATOM 1393 C C . ARG A 1 181 ? -0.127 8.756 -4.523 1.00 94.50 181 ARG A C 1
ATOM 1395 O O . ARG A 1 181 ? -1.162 8.970 -3.903 1.00 94.50 181 ARG A O 1
ATOM 1402 N N . LEU A 1 182 ? 0.571 7.633 -4.348 1.00 93.88 182 LEU A N 1
ATOM 1403 C CA . LEU A 1 182 ? 0.093 6.484 -3.561 1.00 93.88 182 LEU A CA 1
ATOM 1404 C C . LEU A 1 182 ? -0.296 6.875 -2.130 1.00 93.88 182 LEU A C 1
ATOM 1406 O O . LEU A 1 182 ? -1.402 6.575 -1.684 1.00 93.88 182 LEU A O 1
ATOM 1410 N N . LEU A 1 183 ? 0.579 7.594 -1.422 1.00 94.12 183 LEU A N 1
ATOM 1411 C CA . LEU A 1 183 ? 0.265 8.048 -0.066 1.00 94.12 183 LEU A CA 1
ATOM 1412 C C . LEU A 1 183 ? -0.835 9.119 -0.047 1.00 94.12 183 LEU A C 1
ATOM 1414 O O . LEU A 1 183 ? -1.604 9.180 0.907 1.00 94.12 183 LEU A O 1
ATOM 1418 N N . GLY A 1 184 ? -0.960 9.925 -1.105 1.00 94.25 184 GLY A N 1
ATOM 1419 C CA . GLY A 1 184 ? -2.081 10.854 -1.267 1.00 94.25 184 GLY A CA 1
ATOM 1420 C C . GLY A 1 184 ? -3.415 10.137 -1.491 1.00 94.25 184 GLY A C 1
ATOM 1421 O O . GLY A 1 184 ? -4.432 10.495 -0.902 1.00 94.25 184 GLY A O 1
ATOM 1422 N N . TYR A 1 185 ? -3.405 9.055 -2.271 1.00 94.62 185 TYR A N 1
ATOM 1423 C CA . TYR A 1 185 ? -4.553 8.174 -2.462 1.00 94.62 185 TYR A CA 1
ATOM 1424 C C . TYR A 1 185 ? -4.978 7.527 -1.139 1.00 94.62 185 TYR A C 1
ATOM 1426 O O . TYR A 1 185 ? -6.155 7.593 -0.786 1.00 94.62 185 TYR A O 1
ATOM 1434 N N . LEU A 1 186 ? -4.034 6.969 -0.374 1.00 95.44 186 LEU A N 1
ATOM 1435 C CA . LEU A 1 186 ? -4.310 6.414 0.955 1.00 95.44 186 LEU A CA 1
ATOM 1436 C C . LEU A 1 186 ? -4.874 7.478 1.896 1.00 95.44 186 LEU A C 1
ATOM 1438 O O . LEU A 1 186 ? -5.904 7.244 2.521 1.00 95.44 186 LEU A O 1
ATOM 1442 N N . ASN A 1 187 ? -4.260 8.662 1.947 1.00 95.50 187 ASN A N 1
ATOM 1443 C CA . ASN A 1 187 ? -4.735 9.776 2.763 1.00 95.50 187 ASN A CA 1
ATOM 1444 C C . ASN A 1 187 ? -6.201 10.128 2.448 1.00 95.50 187 ASN A C 1
ATOM 1446 O O . ASN A 1 187 ? -7.008 10.232 3.373 1.00 95.50 187 ASN A O 1
ATOM 1450 N N . LEU A 1 188 ? -6.570 10.216 1.165 1.00 95.19 188 LEU A N 1
ATOM 1451 C CA . LEU A 1 188 ? -7.953 10.456 0.738 1.00 95.19 188 LEU A CA 1
ATOM 1452 C C . LEU A 1 188 ? -8.899 9.299 1.091 1.00 95.19 188 LEU A C 1
ATOM 1454 O O . LEU A 1 188 ? -10.012 9.544 1.549 1.00 95.19 188 LEU A O 1
ATOM 1458 N N . LYS A 1 189 ? -8.485 8.045 0.869 1.00 95.81 189 LYS A N 1
ATOM 1459 C CA . LYS A 1 189 ? -9.333 6.864 1.106 1.00 95.81 189 LYS A CA 1
ATOM 1460 C C . LYS A 1 189 ? -9.541 6.558 2.582 1.00 95.81 189 LYS A C 1
ATOM 1462 O O . LYS A 1 189 ? -10.604 6.067 2.940 1.00 95.81 189 LYS A O 1
ATOM 1467 N N . ILE A 1 190 ? -8.552 6.847 3.425 1.00 96.81 190 ILE A N 1
ATOM 1468 C CA . ILE A 1 190 ? -8.661 6.692 4.878 1.00 96.81 190 ILE A CA 1
ATOM 1469 C C . ILE A 1 190 ? -9.630 7.727 5.453 1.00 96.81 190 ILE A C 1
ATOM 1471 O O . ILE A 1 190 ? -10.352 7.407 6.393 1.00 96.81 190 ILE A O 1
ATOM 1475 N N . GLY A 1 191 ? -9.665 8.933 4.882 1.00 96.62 191 GLY A N 1
ATOM 1476 C CA . GLY A 1 191 ? -10.532 10.024 5.313 1.00 96.62 191 GLY A CA 1
ATOM 1477 C C . GLY A 1 191 ? -9.875 10.967 6.330 1.00 96.62 191 GLY A C 1
ATOM 1478 O O . GLY A 1 191 ? -8.836 10.649 6.915 1.00 96.62 191 GLY A O 1
ATOM 1479 N N . PRO A 1 192 ? -10.437 12.169 6.527 1.00 96.00 192 PRO A N 1
ATOM 1480 C CA . PRO A 1 192 ? -9.827 13.202 7.360 1.00 96.00 192 PRO A CA 1
ATOM 1481 C C . PRO A 1 192 ? -9.867 12.851 8.853 1.00 96.00 192 PRO A C 1
ATOM 1483 O O . PRO A 1 192 ? -10.765 12.153 9.325 1.00 96.00 192 PRO A O 1
ATOM 1486 N N . ALA A 1 193 ? -8.907 13.374 9.618 1.00 96.75 193 ALA A N 1
ATOM 1487 C CA . ALA A 1 193 ? -8.904 13.232 11.072 1.00 96.75 193 ALA A CA 1
ATOM 1488 C C . ALA A 1 193 ? -10.174 13.830 11.700 1.00 96.75 193 ALA A C 1
ATOM 1490 O O . ALA A 1 193 ? -10.668 14.866 11.260 1.00 96.75 193 ALA A O 1
ATOM 1491 N N . GLY A 1 194 ? -10.690 13.171 12.736 1.00 96.75 194 GLY A N 1
ATOM 1492 C CA . GLY A 1 194 ? -11.921 13.563 13.416 1.00 96.75 194 GLY A CA 1
ATOM 1493 C C . GLY A 1 194 ? -13.205 13.045 12.762 1.00 96.75 194 GLY A C 1
ATOM 1494 O O . GLY A 1 194 ? -14.281 13.550 13.070 1.00 96.75 194 GLY A O 1
ATOM 1495 N N . THR A 1 195 ? -13.122 12.071 11.849 1.00 97.25 195 THR A N 1
ATOM 1496 C CA . THR A 1 195 ? -14.303 11.536 11.155 1.00 97.25 195 THR A CA 1
ATOM 1497 C C . THR A 1 195 ? -14.486 10.039 11.359 1.00 97.25 195 THR A C 1
ATOM 1499 O O . THR A 1 195 ? -13.520 9.275 11.410 1.00 97.25 195 THR A O 1
ATOM 1502 N N . ALA A 1 196 ? -15.753 9.628 11.451 1.00 97.00 196 ALA A N 1
ATOM 1503 C CA . ALA A 1 196 ? -16.151 8.233 11.348 1.00 97.00 196 ALA A CA 1
ATOM 1504 C C . ALA A 1 196 ? -16.169 7.812 9.875 1.00 97.00 196 ALA A C 1
ATOM 1506 O O . ALA A 1 196 ? -16.603 8.567 9.004 1.00 97.00 196 ALA A O 1
ATOM 1507 N N . GLN A 1 197 ? -15.697 6.603 9.612 1.00 97.31 197 GLN A N 1
ATOM 1508 C CA . GLN A 1 197 ? -15.564 6.026 8.286 1.00 97.31 197 GLN A CA 1
ATOM 1509 C C . GLN A 1 197 ? -16.346 4.718 8.224 1.00 97.31 197 GLN A C 1
ATOM 1511 O O . GLN A 1 197 ? -16.327 3.933 9.170 1.00 97.31 197 GLN A O 1
ATOM 1516 N N . ASP A 1 198 ? -17.023 4.500 7.101 1.00 96.00 198 ASP A N 1
ATOM 1517 C CA . ASP A 1 198 ? -17.646 3.233 6.713 1.00 96.00 198 ASP A CA 1
ATOM 1518 C C . ASP A 1 198 ? -17.390 3.066 5.213 1.00 96.00 198 ASP A C 1
ATOM 1520 O O . ASP A 1 198 ? -18.114 3.593 4.367 1.00 96.00 198 ASP A O 1
ATOM 1524 N N . ASN A 1 199 ? -16.244 2.476 4.886 1.00 95.56 199 ASN A N 1
ATOM 1525 C CA . ASN A 1 199 ? -15.743 2.399 3.518 1.00 95.56 199 ASN A CA 1
ATOM 1526 C C . ASN A 1 199 ? -15.166 1.005 3.226 1.00 95.56 199 ASN A C 1
ATOM 1528 O O . ASN A 1 199 ? -15.339 0.067 4.002 1.00 95.56 199 ASN A O 1
ATOM 1532 N N . ALA A 1 200 ? -14.470 0.858 2.096 1.00 94.56 200 ALA A N 1
ATOM 1533 C CA . ALA A 1 200 ? -13.893 -0.417 1.668 1.00 94.56 200 ALA A CA 1
ATOM 1534 C C . ALA A 1 200 ? -12.909 -1.043 2.682 1.00 94.56 200 ALA A C 1
ATOM 1536 O O . ALA A 1 200 ? -12.689 -2.250 2.636 1.00 94.56 200 ALA A O 1
ATOM 1537 N N . TYR A 1 201 ? -12.332 -0.260 3.600 1.00 96.06 201 TYR A N 1
ATOM 1538 C CA . TYR A 1 201 ? -11.470 -0.780 4.663 1.00 96.06 201 TYR A CA 1
ATOM 1539 C C . TYR A 1 201 ? -12.260 -1.341 5.849 1.00 96.06 201 TYR A C 1
ATOM 1541 O O . TYR A 1 201 ? -11.775 -2.257 6.517 1.00 96.06 201 TYR A O 1
ATOM 1549 N N . GLY A 1 202 ? -13.471 -0.832 6.085 1.00 95.19 202 GLY A N 1
ATOM 1550 C CA . GLY A 1 202 ? -14.361 -1.199 7.184 1.00 95.19 202 GLY A CA 1
ATOM 1551 C C . GLY A 1 202 ? -14.866 0.022 7.953 1.00 95.19 202 GLY A C 1
ATOM 1552 O O . GLY A 1 202 ? -14.828 1.147 7.450 1.00 95.19 202 GLY A O 1
ATOM 1553 N N . LYS A 1 203 ? -15.327 -0.212 9.189 1.00 95.06 203 LYS A N 1
ATOM 1554 C CA . LYS A 1 203 ? -15.833 0.828 10.097 1.00 95.06 203 LYS A CA 1
ATOM 1555 C C . LYS A 1 203 ? -14.789 1.200 11.139 1.00 95.06 203 LYS A C 1
ATOM 1557 O O . LYS A 1 203 ? -14.290 0.320 11.836 1.00 95.06 203 LYS A O 1
ATOM 1562 N N . TYR A 1 204 ? -14.458 2.481 11.239 1.00 96.75 204 TYR A N 1
ATOM 1563 C CA . TYR A 1 204 ? -13.451 2.997 12.169 1.00 96.75 204 TYR A CA 1
ATOM 1564 C C . TYR A 1 204 ? -13.589 4.513 12.333 1.00 96.75 204 TYR A C 1
ATOM 1566 O O . TYR A 1 204 ? -14.268 5.173 11.549 1.00 96.75 204 TYR A O 1
ATOM 1574 N N . TYR A 1 205 ? -12.916 5.083 13.329 1.00 97.44 205 TYR A N 1
ATOM 1575 C CA . TYR A 1 205 ? -12.787 6.529 13.486 1.00 97.44 205 TYR A CA 1
ATOM 1576 C C . TYR A 1 205 ? -11.337 6.962 13.273 1.00 97.44 205 TYR A C 1
ATOM 1578 O O . TYR A 1 205 ? -10.410 6.362 13.823 1.00 97.44 205 TYR A O 1
ATOM 1586 N N . VAL A 1 206 ? -11.121 8.005 12.473 1.00 98.12 206 VAL A N 1
ATOM 1587 C CA . VAL A 1 206 ? -9.782 8.533 12.189 1.00 98.12 206 VAL A CA 1
ATOM 1588 C C . VAL A 1 206 ? -9.372 9.487 13.301 1.00 98.12 206 VAL A C 1
ATOM 1590 O O . VAL A 1 206 ? -9.927 10.573 13.442 1.00 98.12 206 VAL A O 1
ATOM 1593 N N . VAL A 1 207 ? -8.353 9.116 14.070 1.00 97.62 207 VAL A N 1
ATOM 1594 C CA . VAL A 1 207 ? -7.752 9.988 15.088 1.00 97.62 207 VAL A CA 1
ATOM 1595 C C . VAL A 1 207 ? -6.715 10.910 14.451 1.00 97.62 207 VAL A C 1
ATOM 1597 O O . VAL A 1 207 ? -6.641 12.091 14.778 1.00 97.62 207 VAL A O 1
ATOM 1600 N N . LEU A 1 208 ? -5.906 10.375 13.537 1.00 96.88 208 LEU A N 1
ATOM 1601 C CA . LEU A 1 208 ? -4.824 11.098 12.878 1.00 96.88 208 LEU A CA 1
ATOM 1602 C C . LEU A 1 208 ? -4.638 10.546 11.466 1.00 96.88 208 LEU A C 1
ATOM 1604 O O . LEU A 1 208 ? -4.620 9.335 11.271 1.00 96.88 208 LEU A O 1
ATOM 1608 N N . ASN A 1 209 ? -4.497 11.435 10.491 1.00 96.88 209 ASN A N 1
ATOM 1609 C CA . ASN A 1 209 ? -4.149 11.096 9.115 1.00 96.88 209 ASN A CA 1
ATOM 1610 C C . ASN A 1 209 ? -3.453 12.313 8.495 1.00 96.88 209 ASN A C 1
ATOM 1612 O O . ASN A 1 209 ? -4.120 13.250 8.052 1.00 96.88 209 ASN A O 1
ATOM 1616 N N . ARG A 1 210 ? -2.120 12.358 8.574 1.00 94.75 210 ARG A N 1
ATOM 1617 C CA . ARG A 1 210 ? -1.327 13.519 8.136 1.00 94.75 210 ARG A CA 1
ATOM 1618 C C . ARG A 1 210 ? 0.067 13.126 7.676 1.00 94.75 210 ARG A C 1
ATOM 1620 O O . ARG A 1 210 ? 0.637 12.149 8.165 1.00 94.75 210 ARG A O 1
ATOM 1627 N N . PHE A 1 211 ? 0.616 13.932 6.775 1.00 94.19 211 PHE A N 1
ATOM 1628 C CA . PHE A 1 211 ? 2.006 13.815 6.359 1.00 94.19 211 PHE A CA 1
ATOM 1629 C C . PHE A 1 211 ? 2.948 14.342 7.442 1.00 94.19 211 PHE A C 1
ATOM 1631 O O . PHE A 1 211 ? 2.655 15.339 8.111 1.00 94.19 211 PHE A O 1
ATOM 1638 N N . VAL A 1 212 ? 4.060 13.640 7.631 1.00 93.94 212 VAL A N 1
ATOM 1639 C CA . VAL A 1 212 ? 5.028 13.896 8.700 1.00 93.94 212 VAL A CA 1
ATOM 1640 C C . VAL A 1 212 ? 6.466 13.809 8.194 1.00 93.94 212 VAL A C 1
ATOM 1642 O O . VAL A 1 212 ? 6.725 13.260 7.126 1.00 93.94 212 VAL A O 1
ATOM 1645 N N . LYS A 1 213 ? 7.400 14.338 8.981 1.00 91.94 213 LYS A N 1
ATOM 1646 C CA . LYS A 1 213 ? 8.850 14.192 8.817 1.00 91.94 213 LYS A CA 1
ATOM 1647 C C . LYS A 1 213 ? 9.504 13.834 10.150 1.00 91.94 213 LYS A C 1
ATOM 1649 O O . LYS A 1 213 ? 8.916 14.098 11.199 1.00 91.94 213 LYS A O 1
ATOM 1654 N N . PHE A 1 214 ? 10.704 13.266 10.112 1.00 90.12 214 PHE A N 1
ATOM 1655 C CA . PHE A 1 214 ? 11.559 13.187 11.293 1.00 90.12 214 PHE A CA 1
ATOM 1656 C C . PHE A 1 214 ? 12.362 14.483 11.418 1.00 90.12 214 PHE A C 1
ATOM 1658 O O . PHE A 1 214 ? 12.865 15.006 10.422 1.00 90.12 214 PHE A O 1
ATOM 1665 N N . ASP A 1 215 ? 12.437 15.037 12.624 1.00 87.75 215 ASP A N 1
ATOM 1666 C CA . ASP A 1 215 ? 13.374 16.116 12.927 1.00 87.75 215 ASP A CA 1
ATOM 1667 C C . ASP A 1 215 ? 14.799 15.578 13.164 1.00 87.75 215 ASP A C 1
ATOM 1669 O O . ASP A 1 215 ? 15.050 14.374 13.116 1.00 87.75 215 ASP A O 1
ATOM 1673 N N . SER A 1 216 ? 15.750 16.474 13.445 1.00 87.75 216 SER A N 1
ATOM 1674 C CA . SER A 1 216 ? 17.150 16.113 13.724 1.00 87.75 216 SER A CA 1
ATOM 1675 C C . SER A 1 216 ? 17.339 15.213 14.953 1.00 87.75 216 SER A C 1
ATOM 1677 O O . SER A 1 216 ? 18.436 14.710 15.173 1.00 87.75 216 SER A O 1
ATOM 1679 N N . SER A 1 217 ? 16.297 15.043 15.768 1.00 90.31 217 SER A N 1
ATOM 1680 C CA . SER A 1 217 ? 16.279 14.209 16.969 1.00 90.31 217 SER A CA 1
ATOM 1681 C C . SER A 1 217 ? 15.482 12.914 16.758 1.00 90.31 217 SER A C 1
ATOM 1683 O O . SER A 1 217 ? 15.175 12.228 17.732 1.00 90.31 217 SER A O 1
ATOM 1685 N N . ASN A 1 218 ? 15.140 12.571 15.508 1.00 86.25 218 ASN A N 1
ATOM 1686 C CA . ASN A 1 218 ? 14.315 11.418 15.132 1.00 86.25 218 ASN A CA 1
ATOM 1687 C C . ASN A 1 218 ? 12.901 11.437 15.738 1.00 86.25 218 ASN A C 1
ATOM 1689 O O . ASN A 1 218 ? 12.295 10.388 15.968 1.00 86.25 218 ASN A O 1
ATOM 1693 N N . ILE A 1 219 ? 12.340 12.625 15.977 1.00 89.75 219 ILE A N 1
ATOM 1694 C CA . ILE A 1 219 ? 10.962 12.786 16.447 1.00 89.75 219 ILE A CA 1
ATOM 1695 C C . ILE A 1 219 ? 10.049 13.113 15.264 1.00 89.75 219 ILE A C 1
ATOM 1697 O O . ILE A 1 219 ? 10.368 13.940 14.411 1.00 89.75 219 ILE A O 1
ATOM 1701 N N . ILE A 1 220 ? 8.882 12.465 15.226 1.00 91.50 220 ILE A N 1
ATOM 1702 C CA . ILE A 1 220 ? 7.858 12.691 14.202 1.00 91.50 220 ILE A CA 1
ATOM 1703 C C . ILE A 1 220 ? 7.219 14.071 14.396 1.00 91.50 220 ILE A C 1
ATOM 1705 O O . ILE A 1 220 ? 6.616 14.341 15.436 1.00 91.50 220 ILE A O 1
ATOM 1709 N N . GLN A 1 221 ? 7.272 14.902 13.358 1.00 92.81 221 GLN A N 1
ATOM 1710 C CA . GLN A 1 221 ? 6.658 16.227 13.304 1.00 92.81 221 GLN A CA 1
ATOM 1711 C C . GLN A 1 221 ? 5.770 16.380 12.062 1.00 92.81 221 GLN A C 1
ATOM 1713 O O . GLN A 1 221 ? 6.024 15.734 11.044 1.00 92.81 221 GLN A O 1
ATOM 1718 N N . PRO A 1 222 ? 4.738 17.241 12.096 1.00 92.50 222 PRO A N 1
ATOM 1719 C CA . PRO A 1 222 ? 4.015 17.630 10.889 1.00 92.50 222 PRO A CA 1
ATOM 1720 C C . PRO A 1 222 ? 4.959 18.265 9.861 1.00 92.50 222 PRO A C 1
ATOM 1722 O O . PRO A 1 222 ? 5.890 18.986 10.228 1.00 92.50 222 PRO A O 1
ATOM 1725 N N . ILE A 1 223 ? 4.691 18.035 8.577 1.00 90.69 223 ILE A N 1
ATOM 1726 C CA . ILE A 1 223 ? 5.382 18.766 7.510 1.00 90.69 223 ILE A CA 1
ATOM 1727 C C . ILE A 1 223 ? 4.878 20.214 7.403 1.00 90.69 223 ILE A C 1
ATOM 1729 O O . ILE A 1 223 ? 3.724 20.517 7.719 1.00 90.69 223 ILE A O 1
ATOM 1733 N N . GLY A 1 224 ? 5.747 21.107 6.938 1.00 84.88 224 GLY A N 1
ATOM 1734 C CA . GLY A 1 224 ? 5.409 22.461 6.508 1.00 84.88 224 GLY A CA 1
ATOM 1735 C C . GLY A 1 224 ? 4.846 22.503 5.083 1.00 84.88 224 GLY A C 1
ATOM 1736 O O . GLY A 1 224 ? 4.885 21.524 4.337 1.00 84.88 224 GLY A O 1
ATOM 1737 N N . GLY A 1 225 ? 4.319 23.663 4.682 1.00 80.69 225 GLY A N 1
ATOM 1738 C CA . GLY A 1 225 ? 3.814 23.865 3.323 1.00 80.69 225 GLY A CA 1
ATOM 1739 C C . GLY A 1 225 ? 4.927 23.756 2.276 1.00 80.69 225 GLY A C 1
ATOM 1740 O O . GLY A 1 225 ? 5.956 24.413 2.402 1.00 80.69 225 GLY A O 1
ATOM 1741 N N . GLY A 1 226 ? 4.706 22.943 1.239 1.00 76.25 226 GLY A N 1
ATOM 1742 C CA . GLY A 1 226 ? 5.658 22.741 0.139 1.00 76.25 226 GLY A CA 1
ATOM 1743 C C . GLY A 1 226 ? 6.759 21.712 0.414 1.00 76.25 226 GLY A C 1
ATOM 1744 O O . GLY A 1 226 ? 7.581 21.467 -0.466 1.00 76.25 226 GLY A O 1
ATOM 1745 N N . GLU A 1 227 ? 6.777 21.096 1.597 1.00 84.38 227 GLU A N 1
ATOM 1746 C CA . GLU A 1 227 ? 7.684 19.987 1.898 1.00 84.38 227 GLU A CA 1
ATOM 1747 C C . GLU A 1 227 ? 7.202 18.669 1.269 1.00 84.38 227 GLU A C 1
ATOM 1749 O O . GLU A 1 227 ? 6.033 18.516 0.911 1.00 84.38 227 GLU A O 1
ATOM 1754 N N . LEU A 1 228 ? 8.120 17.707 1.129 1.00 81.62 228 LEU A N 1
ATOM 1755 C CA . LEU A 1 228 ? 7.836 16.419 0.498 1.00 81.62 228 LEU A CA 1
ATOM 1756 C C . LEU A 1 228 ? 6.905 15.558 1.359 1.00 81.62 228 LEU A C 1
ATOM 1758 O O . LEU A 1 228 ? 7.169 15.278 2.528 1.00 81.62 228 LEU A O 1
ATOM 1762 N N . GLU A 1 229 ? 5.844 15.052 0.742 1.00 89.69 229 GLU A N 1
ATOM 1763 C CA . GLU A 1 229 ? 4.830 14.219 1.389 1.00 89.69 229 GLU A CA 1
ATOM 1764 C C . GLU A 1 229 ? 5.221 12.726 1.347 1.00 89.69 229 GLU A C 1
ATOM 1766 O O . GLU A 1 229 ? 4.499 11.884 0.806 1.00 89.69 229 GLU A O 1
ATOM 1771 N N . ASN A 1 230 ? 6.395 12.388 1.888 1.00 88.75 230 ASN A N 1
ATOM 1772 C CA . ASN A 1 230 ? 6.989 11.045 1.776 1.00 88.75 230 ASN A CA 1
ATOM 1773 C C . ASN A 1 230 ? 6.578 10.070 2.882 1.00 88.75 230 ASN A C 1
ATOM 1775 O O . ASN A 1 230 ? 6.668 8.861 2.679 1.00 88.75 230 ASN A O 1
ATOM 1779 N N . MET A 1 231 ? 6.102 10.575 4.022 1.00 92.12 231 MET A N 1
ATOM 1780 C CA . MET A 1 231 ? 5.665 9.746 5.143 1.00 92.12 231 MET A CA 1
ATOM 1781 C C . MET A 1 231 ? 4.261 10.125 5.591 1.00 92.12 231 MET A C 1
ATOM 1783 O O . MET A 1 231 ? 3.984 11.290 5.874 1.00 92.12 231 MET A O 1
ATOM 1787 N N . LEU A 1 232 ? 3.377 9.133 5.678 1.00 94.81 232 LEU A N 1
ATOM 1788 C CA . LEU A 1 232 ? 1.998 9.284 6.123 1.00 94.81 232 LEU A CA 1
ATOM 1789 C C . LEU A 1 232 ? 1.817 8.590 7.472 1.00 94.81 232 LEU A C 1
ATOM 1791 O O . LEU A 1 232 ? 1.907 7.366 7.566 1.00 94.81 232 LEU A O 1
ATOM 1795 N N . GLN A 1 233 ? 1.525 9.372 8.507 1.00 96.69 233 GLN A N 1
ATOM 1796 C CA . GLN A 1 233 ? 1.164 8.842 9.814 1.00 96.69 233 GLN A CA 1
ATOM 1797 C C . GLN A 1 233 ? -0.354 8.681 9.890 1.00 96.69 233 GLN A C 1
ATOM 1799 O O . GLN A 1 233 ? -1.105 9.609 9.575 1.00 96.69 233 GLN A O 1
ATOM 1804 N N . VAL A 1 234 ? -0.799 7.513 10.343 1.00 97.75 234 VAL A N 1
ATOM 1805 C CA . VAL A 1 234 ? -2.215 7.170 10.487 1.00 97.75 234 VAL A CA 1
ATOM 1806 C C . VAL A 1 234 ? -2.460 6.623 11.884 1.00 97.75 234 VAL A C 1
ATOM 1808 O O . VAL A 1 234 ? -1.724 5.760 12.352 1.00 97.75 234 VAL A O 1
ATOM 1811 N N . LYS A 1 235 ? -3.512 7.102 12.546 1.00 97.81 235 LYS A N 1
ATOM 1812 C CA . LYS A 1 235 ? -4.044 6.532 13.785 1.00 97.81 235 LYS A CA 1
ATOM 1813 C C . LYS A 1 235 ? -5.555 6.405 13.672 1.00 97.81 235 LYS A C 1
ATOM 1815 O O . LYS A 1 235 ? -6.236 7.391 13.395 1.00 97.81 235 LYS A O 1
ATOM 1820 N N . ILE A 1 236 ? -6.070 5.210 13.925 1.00 97.88 236 ILE A N 1
ATOM 1821 C CA . ILE A 1 236 ? -7.504 4.897 13.906 1.00 97.88 236 ILE A CA 1
ATOM 1822 C C . ILE A 1 236 ? -7.936 4.325 15.254 1.00 97.88 236 ILE A C 1
ATOM 1824 O O . ILE A 1 236 ? -7.106 3.774 15.975 1.00 97.88 236 ILE A O 1
ATOM 1828 N N . THR A 1 237 ? -9.216 4.461 15.594 1.00 97.31 237 THR A N 1
ATOM 1829 C CA . THR A 1 237 ? -9.809 3.909 16.819 1.00 97.31 237 THR A CA 1
ATOM 1830 C C . THR A 1 237 ? -11.130 3.206 16.538 1.00 97.31 237 THR A C 1
ATOM 1832 O O . THR A 1 237 ? -11.816 3.529 15.564 1.00 97.31 237 THR A O 1
ATOM 1835 N N . ASN A 1 238 ? -11.479 2.250 17.396 1.00 93.50 238 ASN A N 1
ATOM 1836 C CA . ASN A 1 238 ? -12.827 1.691 17.479 1.00 93.50 238 ASN A CA 1
ATOM 1837 C C . ASN A 1 238 ? -13.657 2.400 18.568 1.00 93.50 238 ASN A C 1
ATOM 1839 O O . ASN A 1 238 ? -13.157 3.288 19.266 1.00 93.50 238 ASN A O 1
ATOM 1843 N N . ASP A 1 239 ? -14.918 1.987 18.706 1.00 87.69 239 ASP A N 1
ATOM 1844 C CA . ASP A 1 239 ? -15.887 2.549 19.661 1.00 87.69 239 ASP A CA 1
ATOM 1845 C C . ASP A 1 239 ? -15.518 2.290 21.139 1.00 87.69 239 ASP A C 1
ATOM 1847 O O . ASP A 1 239 ? -16.020 2.972 22.025 1.00 87.69 239 ASP A O 1
ATOM 1851 N N . GLU A 1 240 ? -14.626 1.329 21.407 1.00 87.38 240 GLU A N 1
ATOM 1852 C CA . GLU A 1 240 ? -14.125 0.979 22.749 1.00 87.38 240 GLU A CA 1
ATOM 1853 C C . GLU A 1 240 ? -12.895 1.820 23.153 1.00 87.38 240 GLU A C 1
ATOM 1855 O O . GLU A 1 240 ? -12.335 1.647 24.235 1.00 87.38 240 GLU A O 1
ATOM 1860 N N . GLY A 1 241 ? -12.437 2.722 22.274 1.00 86.50 241 GLY A N 1
ATOM 1861 C CA . GLY A 1 241 ? -11.253 3.557 22.492 1.00 86.50 241 GLY A CA 1
ATOM 1862 C C . GLY A 1 241 ? -9.916 2.850 22.235 1.00 86.50 241 GLY A C 1
ATOM 1863 O O . GLY A 1 241 ? -8.859 3.416 22.527 1.00 86.50 241 GLY A O 1
ATOM 1864 N N . GLU A 1 242 ? -9.924 1.631 21.685 1.00 92.75 242 GLU A N 1
ATOM 1865 C CA . GLU A 1 242 ? -8.697 0.960 21.251 1.00 92.75 242 GLU A CA 1
ATOM 1866 C C . GLU A 1 242 ? -8.181 1.626 19.982 1.00 92.75 242 GLU A C 1
ATOM 1868 O O . GLU A 1 242 ? -8.943 1.846 19.042 1.00 92.75 242 GLU A O 1
ATOM 1873 N N . SER A 1 243 ? -6.879 1.918 19.935 1.00 95.75 243 SER A N 1
ATOM 1874 C CA . SER A 1 243 ? -6.280 2.621 18.803 1.00 95.75 243 SER A CA 1
ATOM 1875 C C . SER A 1 243 ? -5.112 1.863 18.191 1.00 95.75 243 SER A C 1
ATOM 1877 O O . SER A 1 243 ? -4.288 1.299 18.908 1.00 95.75 243 SER A O 1
ATOM 1879 N N . LEU A 1 244 ? -5.017 1.909 16.864 1.00 97.06 244 LEU A N 1
ATOM 1880 C CA . LEU A 1 244 ? -3.884 1.402 16.095 1.00 97.06 244 LEU A CA 1
ATOM 1881 C C . LEU A 1 244 ? -3.228 2.556 15.352 1.00 97.06 244 LEU A C 1
ATOM 1883 O O . LEU A 1 244 ? -3.917 3.416 14.805 1.00 97.06 244 LEU A O 1
ATOM 1887 N N . SER A 1 245 ? -1.897 2.564 15.340 1.00 96.75 245 SER A N 1
ATOM 1888 C CA . SER A 1 245 ? -1.099 3.552 14.616 1.00 96.75 245 SER A CA 1
ATOM 1889 C C . SER A 1 245 ? -0.204 2.857 13.597 1.00 96.75 245 SER A C 1
ATOM 1891 O O . SER A 1 245 ? 0.341 1.796 13.887 1.00 96.75 245 SER A O 1
ATOM 1893 N N . ALA A 1 246 ? -0.046 3.466 12.429 1.00 95.75 246 ALA A N 1
ATOM 1894 C CA . ALA A 1 246 ? 0.845 3.015 11.371 1.00 95.75 246 ALA A CA 1
ATOM 1895 C C . ALA A 1 246 ? 1.573 4.211 10.748 1.00 95.75 246 ALA A C 1
ATOM 1897 O O . ALA A 1 246 ? 1.056 5.334 10.728 1.00 95.75 246 ALA A O 1
ATOM 1898 N N . LEU A 1 247 ? 2.777 3.952 10.245 1.00 94.81 247 LEU A N 1
ATOM 1899 C CA . LEU A 1 247 ? 3.567 4.889 9.459 1.00 94.81 247 LEU A CA 1
ATOM 1900 C C . LEU A 1 247 ? 3.826 4.249 8.096 1.00 94.81 247 LEU A C 1
ATOM 1902 O O . LEU A 1 247 ? 4.348 3.140 8.024 1.00 94.81 247 LEU A O 1
ATOM 1906 N N . PHE A 1 248 ? 3.444 4.943 7.030 1.00 93.88 248 PHE A N 1
ATOM 1907 C CA . PHE A 1 248 ? 3.655 4.505 5.653 1.00 93.88 248 PHE A CA 1
ATOM 1908 C C . PHE A 1 248 ? 4.699 5.406 5.002 1.00 93.88 248 PHE A C 1
ATOM 1910 O O . PHE A 1 248 ? 4.568 6.626 5.099 1.00 93.88 248 PHE A O 1
ATOM 1917 N N . THR A 1 249 ? 5.709 4.833 4.344 1.00 91.19 249 THR A N 1
ATOM 1918 C CA . THR A 1 249 ? 6.809 5.603 3.749 1.00 91.19 249 THR A CA 1
ATOM 1919 C C . THR A 1 249 ? 7.179 5.119 2.355 1.00 91.19 249 THR A C 1
ATOM 1921 O O . THR A 1 249 ? 7.366 3.938 2.106 1.00 91.19 249 THR A O 1
ATOM 1924 N N . VAL A 1 250 ? 7.345 6.043 1.419 1.00 83.94 250 VAL A N 1
ATOM 1925 C CA . VAL A 1 250 ? 7.844 5.697 0.078 1.00 83.94 250 VAL A CA 1
ATOM 1926 C C . VAL A 1 250 ? 9.319 5.293 0.084 1.00 83.94 250 VAL A C 1
ATOM 1928 O O . VAL A 1 250 ? 9.744 4.607 -0.838 1.00 83.94 250 VAL A O 1
ATOM 1931 N N . LYS A 1 251 ? 10.088 5.682 1.107 1.00 80.88 251 LYS A N 1
ATOM 1932 C CA . LYS A 1 251 ? 11.516 5.384 1.235 1.00 80.88 251 LYS A CA 1
ATOM 1933 C C . LYS A 1 251 ? 11.909 5.220 2.705 1.00 80.88 251 LYS A C 1
ATOM 1935 O O . LYS A 1 251 ? 11.450 5.984 3.552 1.00 80.88 251 LYS A O 1
ATOM 1940 N N . GLU A 1 252 ? 12.721 4.220 2.997 1.00 72.00 252 GLU A N 1
ATOM 1941 C CA . GLU A 1 252 ? 13.410 4.067 4.276 1.00 72.00 252 GLU A CA 1
ATOM 1942 C C . GLU A 1 252 ? 14.777 4.763 4.136 1.00 72.00 252 GLU A C 1
ATOM 1944 O O . GLU A 1 252 ? 15.453 4.607 3.115 1.00 72.00 252 GLU A O 1
ATOM 1949 N N . ASP A 1 253 ? 15.101 5.634 5.095 1.00 58.00 253 ASP A N 1
ATOM 1950 C CA . ASP A 1 253 ? 16.365 6.383 5.157 1.00 58.00 253 ASP A CA 1
ATOM 1951 C C . ASP A 1 253 ? 17.344 5.729 6.137 1.00 58.00 253 ASP A C 1
ATOM 1953 O O . ASP A 1 253 ? 16.871 5.183 7.164 1.00 58.00 253 ASP A O 1
#

Foldseek 3Di:
DDDDDDDPPPDDDPVNVVVVVVVVVVVVVVCCVVVVCCVVVVCVVVVVVVLVVLQVLLVVLLVCLQCVADADDAQDWDDFQHKHAHPFQALWIKGWHFTDTFHRDDFDDPPQAQDWTDGPRTIIGTQADDAFDWDDAQDWHAHSPGPSFIKGFHATFHHRDDWPDDQDAFDWIDDGGIIGTSLSVSLVQVDAAPDWDDHPSHTWHWNDWAAWDQDPVRDTDGDDPPDGRFKIWTWIATPVGDIDIDIRGSGDD

Radius of gyration: 32.63 Å; Cα contacts (8 Å, |Δi|>4): 457; chains: 1; bounding box: 72×86×93 Å

pLDDT: mean 88.92, std 10.49, range [37.84, 98.12]

Secondary structure (DSSP, 8-state):
----------PPPHHHHHHHHHHHHHHHHHHHHHHHHHHHHTHHHHHHHHHHHHHHHHHHHHHHHH--SPBP-TT-EE-TT-EEB-SS-BS--E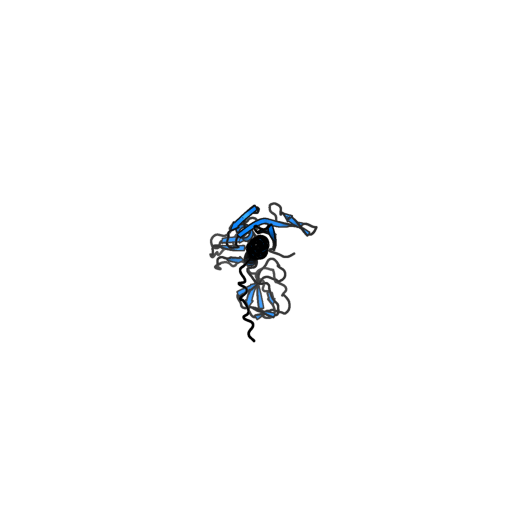EEEE-EE--SS------STT-EEEETTEEEEE-B--TT-EE-TT-EEB-SS--S--EEEEE-EE-SS-----SSSS--B-SSSEEEEHHHHHHHHH--TT-EEEETTEEEEEEEEEEEEE-TTS-EEEPPTTS---EEEEEEE-TTS-EEEEEEESB--

Mean predicted aligned error: 9.42 Å

Sequence (253 aa):
MIFNKSNARSGFTLVEIIVTVVMVAIFSTLMLTLFSDSFIKSSDPAKRLLKSSDLSRVMANITVDYNQHPKWKALTDYATGNKILPVEMNGRFYICTSGGKSDTSEPLWNDYGNGKTYDSGVTWEAGAWVADKAYGLGDIVIPINPNGHFYRCVKAGQNNTEPVWLSTGNSVVGVGAQWVRLLGYLNLKIGPAGTAQDNAYGKYYVVLNRFVKFDSSNIIQPIGGGELENMLQVKITNDEGESLSALFTVKED

Solvent-accessible surface area (backbone atoms only — not comparable to full-atom values): 14254 Å² total; per-residue (Å²): 140,81,88,83,79,76,80,78,80,86,67,86,50,74,66,57,54,52,51,51,54,52,50,50,51,54,51,51,52,51,45,52,60,55,52,51,51,55,60,61,56,61,48,50,65,56,53,50,50,51,52,53,50,49,45,50,46,25,54,47,46,54,47,47,73,68,54,78,45,53,60,60,61,56,69,35,80,43,50,58,69,44,56,28,25,48,83,70,34,77,44,60,39,33,29,26,72,37,46,30,43,31,34,85,59,86,61,80,76,44,83,63,64,93,26,69,26,75,27,84,48,23,30,32,30,56,41,49,60,59,64,68,44,77,43,50,68,66,43,72,30,27,51,75,74,70,77,59,51,48,30,26,25,75,35,53,29,46,40,76,64,84,58,78,80,73,69,62,76,64,64,78,35,52,84,50,35,22,29,26,36,43,67,32,49,48,50,62,73,68,39,60,52,79,36,79,40,80,54,98,50,42,71,41,32,26,68,37,55,45,49,33,41,68,48,101,81,73,45,84,39,76,60,63,92,91,49,76,67,46,27,42,40,35,27,38,28,45,96,88,68,55,69,52,73,51,77,46,61,46,51,64,132

Nearest PDB structures (foldseek):
  3ci0-assembly1_J  TM=2.943E-01  e=4.026E-01  Escherichia coli
  7oui-assembly1_o  TM=2.361E-01  e=6.617E-01  Arabidopsis thaliana
  4lnv-assembly3_C  TM=2.110E-01  e=2.779E+00  Anopheles gambiae
  7pua-assembly1_DB  TM=2.023E-01  e=4.090E+00  Trypanosoma brucei brucei